Protein AF-A0A527GC79-F1 (afdb_monomer)

Secondary structure (DSSP, 8-state):
-PPP-EEEEEEETTEEEES--GGGT--TT-EEEEESSTTS-GGG--EEEEEEEE-SS-EEEEEE-BTTBPPPPGGGS-TT-EEEEEE-----EEEEEPPPPPTT-HHHHHHHHHHHHHHHH-TTSS-EEEEE-TTS--SEEEEEEEGGGSTT-TT--SSEEEEEEETT-----GGG-PPPEEE---HHHHHTT-

Solvent-accessible surface area (backbone atoms only — not comparable to full-atom values): 11109 Å² total; per-residue (Å²): 131,84,79,78,64,60,40,59,48,46,76,56,97,86,43,41,31,34,81,43,6,46,79,72,59,36,35,58,65,15,31,24,31,33,21,72,35,89,84,53,59,80,90,60,40,81,29,30,30,27,30,69,42,51,45,62,55,33,23,40,37,43,60,29,66,54,96,95,33,65,49,54,57,73,88,72,55,57,88,64,17,18,37,30,74,71,43,75,38,81,82,74,62,48,36,34,17,42,49,55,82,32,90,97,37,53,68,59,36,51,52,52,51,54,52,50,53,51,57,63,66,43,84,84,73,86,64,47,59,42,84,42,58,59,91,50,95,29,64,34,27,40,40,52,47,35,43,61,76,44,88,87,55,79,90,48,44,87,53,49,22,44,34,53,25,49,57,87,61,61,90,59,62,68,94,76,40,68,64,56,68,46,77,68,84,55,72,67,66,59,62,76,75,109

Mean predicted aligned error: 10.27 Å

Structure (mmCIF, N/CA/C/O backbone):
data_AF-A0A527GC79-F1
#
_entry.id   AF-A0A527GC79-F1
#
loop_
_atom_site.group_PDB
_atom_site.id
_atom_site.type_symbol
_atom_site.label_atom_id
_atom_site.label_alt_id
_atom_site.label_comp_id
_atom_site.label_asym_id
_atom_site.label_entity_id
_atom_site.label_seq_id
_atom_site.pdbx_PDB_ins_code
_atom_site.Cartn_x
_atom_site.Cartn_y
_atom_site.Cartn_z
_atom_site.occupancy
_atom_site.B_iso_or_equiv
_atom_site.auth_seq_id
_atom_site.auth_comp_id
_atom_site.auth_asym_id
_atom_site.auth_atom_id
_atom_site.pdbx_PDB_model_num
ATOM 1 N N . THR A 1 1 ? 3.257 -19.407 23.654 1.00 47.62 1 THR A N 1
ATOM 2 C CA . THR A 1 1 ? 1.927 -18.822 23.397 1.00 47.62 1 THR A CA 1
ATOM 3 C C . THR A 1 1 ? 2.144 -17.550 22.623 1.00 47.62 1 THR A C 1
ATOM 5 O O . THR A 1 1 ? 2.830 -16.673 23.133 1.00 47.62 1 THR A O 1
ATOM 8 N N . ASP A 1 2 ? 1.665 -17.484 21.383 1.00 50.31 2 ASP A N 1
ATOM 9 C CA . ASP A 1 2 ? 1.772 -16.259 20.588 1.00 50.31 2 ASP A CA 1
ATOM 10 C C . ASP A 1 2 ? 1.059 -15.107 21.298 1.00 50.31 2 ASP A C 1
ATOM 12 O O . ASP A 1 2 ? -0.016 -15.282 21.878 1.00 50.31 2 ASP A O 1
ATOM 16 N N . ALA A 1 3 ? 1.686 -13.933 21.292 1.00 71.06 3 ALA A N 1
ATOM 17 C CA . ALA A 1 3 ? 1.082 -12.730 21.837 1.00 71.06 3 ALA A CA 1
ATOM 18 C C . ALA A 1 3 ? -0.148 -12.364 20.996 1.00 71.06 3 ALA A C 1
ATOM 20 O O . ALA A 1 3 ? -0.064 -12.222 19.776 1.00 71.06 3 ALA A O 1
ATOM 21 N N . VAL A 1 4 ? -1.300 -12.204 21.649 1.00 85.44 4 VAL A N 1
ATOM 22 C CA . VAL A 1 4 ? -2.522 -11.751 20.983 1.00 85.44 4 VAL A CA 1
ATOM 23 C C . VAL A 1 4 ? -2.302 -10.321 20.499 1.00 85.44 4 VAL A C 1
ATOM 25 O O . VAL A 1 4 ? -2.100 -9.413 21.304 1.00 85.44 4 VAL A O 1
ATOM 28 N N . MET A 1 5 ? -2.347 -10.121 19.184 1.00 92.75 5 MET A N 1
ATOM 29 C CA . MET A 1 5 ? -2.199 -8.804 18.572 1.00 92.75 5 MET A CA 1
ATOM 30 C C . MET A 1 5 ? -3.443 -7.952 18.839 1.00 92.75 5 MET A C 1
ATOM 32 O O . MET A 1 5 ? -4.471 -8.092 18.166 1.00 92.75 5 MET A O 1
ATOM 36 N N . GLN A 1 6 ? -3.353 -7.103 19.863 1.00 95.44 6 GLN A N 1
ATOM 37 C CA . GLN A 1 6 ? -4.416 -6.194 20.266 1.00 95.44 6 GLN A CA 1
ATOM 38 C C . GLN A 1 6 ? -3.880 -4.897 20.871 1.00 95.44 6 GLN A C 1
ATOM 40 O O . GLN A 1 6 ? -2.842 -4.893 21.533 1.00 95.44 6 GLN A O 1
ATOM 45 N N . TRP A 1 7 ? -4.624 -3.807 20.692 1.00 97.44 7 TRP A N 1
ATOM 46 C CA . TRP A 1 7 ? -4.228 -2.466 21.128 1.00 97.44 7 TRP A CA 1
ATOM 47 C C . TRP A 1 7 ? -5.440 -1.665 21.606 1.00 97.44 7 TRP A C 1
ATOM 49 O O . TRP A 1 7 ? -6.543 -1.903 21.113 1.00 97.44 7 TRP A O 1
ATOM 59 N N . PRO A 1 8 ? -5.271 -0.719 22.544 1.00 97.38 8 PRO A N 1
ATOM 60 C CA . PRO A 1 8 ? -6.354 0.176 22.934 1.00 97.38 8 PRO A CA 1
ATOM 61 C C . PRO A 1 8 ? -6.783 1.053 21.751 1.00 97.38 8 PRO A C 1
ATOM 63 O O . PRO A 1 8 ? -5.942 1.530 20.982 1.00 97.38 8 PRO A O 1
ATOM 66 N N . VAL A 1 9 ? -8.090 1.273 21.622 1.00 97.44 9 VAL A N 1
ATOM 67 C CA . VAL A 1 9 ? -8.663 2.223 20.665 1.00 97.44 9 VAL A CA 1
ATOM 68 C C . VAL A 1 9 ? -8.656 3.607 21.296 1.00 97.44 9 VAL A C 1
ATOM 70 O O . VAL A 1 9 ? -9.162 3.800 22.398 1.00 97.44 9 VAL A O 1
ATOM 73 N N . VAL A 1 10 ? -8.095 4.582 20.589 1.00 96.88 10 VAL A N 1
ATOM 74 C CA . VAL A 1 10 ? -8.079 5.983 21.010 1.00 96.88 10 VAL A CA 1
ATOM 75 C C . VAL A 1 10 ? -9.017 6.765 20.106 1.00 96.88 10 VAL A C 1
ATOM 77 O O . VAL A 1 10 ? -8.891 6.700 18.887 1.00 96.88 10 VAL A O 1
ATOM 80 N N . ILE A 1 11 ? -9.948 7.511 20.698 1.00 95.50 11 ILE A N 1
ATOM 81 C CA . ILE A 1 11 ? -10.871 8.382 19.965 1.00 95.50 11 ILE A CA 1
ATOM 82 C C . ILE A 1 11 ? -10.529 9.829 20.296 1.00 95.50 11 ILE A C 1
ATOM 84 O O . ILE A 1 11 ? -10.530 10.215 21.466 1.00 95.50 11 ILE A O 1
ATOM 88 N N . LYS A 1 12 ? -10.229 10.627 19.273 1.00 92.88 12 LYS A N 1
ATOM 89 C CA . LYS A 1 12 ? -9.985 12.072 19.386 1.00 92.88 12 LYS A CA 1
ATOM 90 C C . LYS A 1 12 ? -10.654 12.769 18.215 1.00 92.88 12 LYS A C 1
ATOM 92 O O . LYS A 1 12 ? -10.532 12.301 17.091 1.00 92.88 12 LYS A O 1
ATOM 97 N N . ASP A 1 13 ? -11.396 13.838 18.487 1.00 90.50 13 ASP A N 1
ATOM 98 C CA . ASP A 1 13 ? -12.068 14.650 17.460 1.00 90.50 13 ASP A CA 1
ATOM 99 C C . ASP A 1 13 ? -12.948 13.834 16.486 1.00 90.50 13 ASP A C 1
ATOM 101 O O . ASP A 1 13 ? -13.066 14.144 15.305 1.00 90.50 13 ASP A O 1
ATOM 105 N N . GLY A 1 14 ? -13.568 12.755 16.984 1.00 88.62 14 GLY A N 1
ATOM 106 C CA . GLY A 1 14 ? -14.401 11.852 16.178 1.00 88.62 14 GLY A CA 1
ATOM 107 C C . GLY A 1 14 ? -13.623 10.866 15.298 1.00 88.62 14 GLY A C 1
ATOM 108 O O . GLY A 1 14 ? -14.234 10.120 14.534 1.00 88.62 14 GLY A O 1
ATOM 109 N N . GLU A 1 15 ? -12.298 10.815 15.417 1.00 93.25 15 GLU A N 1
ATOM 110 C CA . GLU A 1 15 ? -11.435 9.878 14.705 1.00 93.25 15 GLU A CA 1
ATOM 111 C C . GLU A 1 15 ? -10.929 8.776 15.635 1.00 93.25 15 GLU A C 1
ATOM 113 O O . GLU A 1 15 ? -10.482 9.048 16.750 1.00 93.25 15 GLU A O 1
ATOM 118 N N . ALA A 1 16 ? -10.962 7.530 15.160 1.00 96.62 16 ALA A N 1
ATOM 119 C CA . ALA A 1 16 ? -10.430 6.383 15.884 1.00 96.62 16 ALA A CA 1
ATOM 120 C C . ALA A 1 16 ? -9.021 6.020 15.382 1.00 96.62 16 ALA A C 1
ATOM 122 O O . ALA A 1 16 ? -8.773 5.903 14.176 1.00 96.62 16 ALA A O 1
ATOM 123 N N . THR A 1 17 ? -8.098 5.801 16.315 1.00 97.81 17 THR A N 1
ATOM 124 C CA . THR A 1 17 ? -6.719 5.379 16.048 1.00 97.81 17 THR A CA 1
ATOM 125 C C . THR A 1 17 ? -6.286 4.254 16.981 1.00 97.81 17 THR A C 1
ATOM 127 O O . THR A 1 17 ? -6.904 3.996 18.016 1.00 97.81 17 THR A O 1
ATOM 130 N N . ILE A 1 18 ? -5.212 3.564 16.598 1.00 97.94 18 ILE A N 1
ATOM 131 C CA . ILE A 1 18 ? -4.549 2.540 17.410 1.00 97.94 18 ILE A CA 1
ATOM 132 C C . ILE A 1 18 ? -3.031 2.708 17.341 1.00 97.94 18 ILE A C 1
ATOM 134 O O . ILE A 1 18 ? -2.488 3.109 16.309 1.00 97.94 18 ILE A O 1
ATOM 138 N N . GLY A 1 19 ? -2.343 2.339 18.422 1.00 97.31 19 GLY A N 1
ATOM 139 C CA . GLY A 1 19 ? -0.877 2.333 18.523 1.00 97.31 19 GLY A CA 1
ATOM 140 C C . GLY A 1 19 ? -0.212 1.143 17.822 1.00 97.31 19 GLY A C 1
ATOM 141 O O . GLY A 1 19 ? 0.668 0.506 18.396 1.00 97.31 19 GLY A O 1
ATOM 142 N N . ALA A 1 20 ? -0.679 0.801 16.621 1.00 96.75 20 ALA A N 1
ATOM 143 C CA . ALA A 1 20 ? -0.124 -0.258 15.787 1.00 96.75 20 ALA A CA 1
ATOM 144 C C . ALA A 1 20 ? -0.270 0.070 14.305 1.00 96.75 20 ALA A C 1
ATOM 146 O O . ALA A 1 20 ? -1.147 0.836 13.921 1.00 96.75 20 ALA A O 1
ATOM 147 N N . GLY A 1 21 ? 0.574 -0.516 13.461 1.00 95.00 21 GLY A N 1
ATOM 148 C CA . GLY A 1 21 ? 0.727 -0.116 12.061 1.00 95.00 21 GLY A CA 1
ATOM 149 C C . GLY A 1 21 ? 1.477 -1.146 11.221 1.00 95.00 21 GLY A C 1
ATOM 150 O O . GLY A 1 21 ? 1.397 -2.341 11.505 1.00 95.00 21 GLY A O 1
ATOM 151 N N . LEU A 1 22 ? 2.232 -0.699 10.217 1.00 91.12 22 LEU A N 1
ATOM 152 C CA . LEU A 1 22 ? 2.897 -1.565 9.233 1.00 91.12 22 LEU A CA 1
ATOM 153 C C . LEU A 1 22 ? 3.832 -2.608 9.866 1.00 91.12 22 LEU A C 1
ATOM 155 O O . LEU A 1 22 ? 3.828 -3.761 9.442 1.00 91.12 22 LEU A O 1
ATOM 159 N N . LEU A 1 23 ? 4.571 -2.257 10.929 1.00 92.19 23 LEU A N 1
ATOM 160 C CA . LEU A 1 23 ? 5.439 -3.218 11.636 1.00 92.19 23 LEU A CA 1
ATOM 161 C C . LEU A 1 23 ? 4.649 -4.344 12.319 1.00 92.19 23 LEU A C 1
ATOM 163 O O . LEU A 1 23 ? 5.171 -5.432 12.539 1.00 92.19 23 LEU A O 1
ATOM 167 N N . HIS A 1 24 ? 3.374 -4.092 12.601 1.00 94.19 24 HIS A N 1
ATOM 168 C CA . HIS A 1 24 ? 2.421 -5.050 13.152 1.00 94.19 24 HIS A CA 1
ATOM 169 C C . HIS A 1 24 ? 1.567 -5.704 12.054 1.00 94.19 24 HIS A C 1
ATOM 171 O O . HIS A 1 24 ? 0.564 -6.348 12.354 1.00 94.19 24 HIS A O 1
ATOM 177 N N . ARG A 1 25 ? 1.957 -5.532 10.780 1.00 90.69 25 ARG A N 1
ATOM 178 C CA . ARG A 1 25 ? 1.268 -6.037 9.581 1.00 90.69 25 ARG A CA 1
ATOM 179 C C . ARG A 1 25 ? -0.145 -5.479 9.392 1.00 90.69 25 ARG A C 1
ATOM 181 O O . ARG A 1 25 ? -0.985 -6.107 8.754 1.00 90.69 25 ARG A O 1
ATOM 188 N N . LEU A 1 26 ? -0.418 -4.293 9.935 1.00 93.56 26 LEU A N 1
ATOM 189 C CA . LEU A 1 26 ? -1.675 -3.593 9.697 1.00 93.56 26 LEU A CA 1
ATOM 190 C C . LEU A 1 26 ? -1.548 -2.741 8.437 1.00 93.56 26 LEU A C 1
ATOM 192 O O . LEU A 1 26 ? -0.877 -1.712 8.438 1.00 93.56 26 LEU A O 1
ATOM 196 N N . THR A 1 27 ? -2.191 -3.187 7.367 1.00 92.25 27 THR A N 1
ATOM 197 C CA . THR A 1 27 ? -2.313 -2.494 6.081 1.00 92.25 27 THR A CA 1
ATOM 198 C C . THR A 1 27 ? -3.741 -1.971 5.906 1.00 92.25 27 THR A C 1
ATOM 200 O O . THR A 1 27 ? -4.665 -2.455 6.575 1.00 92.25 27 THR A O 1
ATOM 203 N N . PRO A 1 28 ? -3.963 -0.969 5.035 1.00 92.88 28 PRO A N 1
ATOM 204 C CA . PRO A 1 28 ? -5.310 -0.562 4.652 1.00 92.88 28 PRO A CA 1
ATOM 205 C C . PRO A 1 28 ? -6.164 -1.770 4.241 1.00 92.88 28 PRO A C 1
ATOM 207 O O . PRO A 1 28 ? -5.738 -2.596 3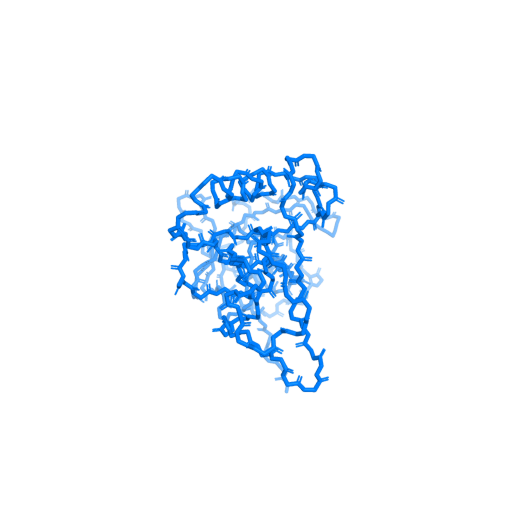.443 1.00 92.88 28 PRO A O 1
ATOM 210 N N . GLY A 1 29 ? -7.369 -1.879 4.803 1.00 92.69 29 GLY A N 1
ATOM 211 C CA . GLY A 1 29 ? -8.272 -3.013 4.568 1.00 92.69 29 GLY A CA 1
ATOM 212 C C . GLY A 1 29 ? -8.302 -4.066 5.680 1.00 92.69 29 GLY A C 1
ATOM 213 O O . GLY A 1 29 ? -9.337 -4.724 5.825 1.00 92.69 29 GLY A O 1
ATOM 214 N N . SER A 1 30 ? -7.246 -4.178 6.501 1.00 95.69 30 SER A N 1
ATOM 215 C CA . SER A 1 30 ? -7.215 -5.102 7.647 1.00 95.69 30 SER A CA 1
ATOM 216 C C . SER A 1 30 ? -8.354 -4.809 8.620 1.00 95.69 30 SER A C 1
ATOM 218 O O . SER A 1 30 ? -8.671 -3.641 8.876 1.00 95.69 30 SER A O 1
ATOM 220 N N . LYS A 1 31 ? -8.953 -5.864 9.181 1.00 97.25 31 LYS A N 1
ATOM 221 C CA . LYS A 1 31 ? -10.118 -5.784 10.068 1.00 97.25 31 LYS A CA 1
ATOM 222 C C . LYS A 1 31 ? -9.766 -6.167 11.494 1.00 97.25 31 LYS A C 1
ATOM 224 O O . LYS A 1 31 ? -9.069 -7.151 11.754 1.00 97.25 31 LYS A O 1
ATOM 229 N N . LEU A 1 32 ? -10.287 -5.383 12.427 1.00 97.88 32 LEU A N 1
ATOM 230 C CA . LEU A 1 32 ? -10.031 -5.508 13.852 1.00 97.88 32 LEU A CA 1
ATOM 231 C C . LEU A 1 32 ? -11.364 -5.595 14.593 1.00 97.88 32 LEU A C 1
ATOM 233 O O . LEU A 1 32 ? -12.238 -4.757 14.390 1.00 97.88 32 LEU A O 1
ATOM 237 N N . ALA A 1 33 ? -11.522 -6.582 15.463 1.00 97.88 33 ALA A N 1
ATOM 238 C CA . ALA A 1 33 ? -12.667 -6.675 16.356 1.00 97.88 33 ALA A CA 1
ATOM 239 C C . ALA A 1 33 ? -12.574 -5.622 17.463 1.00 97.88 33 ALA A C 1
ATOM 241 O O . ALA A 1 33 ? -11.513 -5.453 18.067 1.00 97.88 33 ALA A O 1
ATOM 242 N N . ILE A 1 34 ? -13.691 -4.953 17.748 1.00 98.00 34 ILE A N 1
ATOM 243 C CA . ILE A 1 34 ? -13.838 -4.022 18.868 1.00 98.00 34 ILE A CA 1
ATOM 244 C C . ILE A 1 34 ? -14.273 -4.826 20.088 1.00 98.00 34 ILE A C 1
ATOM 246 O O . ILE A 1 34 ? -15.390 -5.338 20.130 1.00 98.00 34 I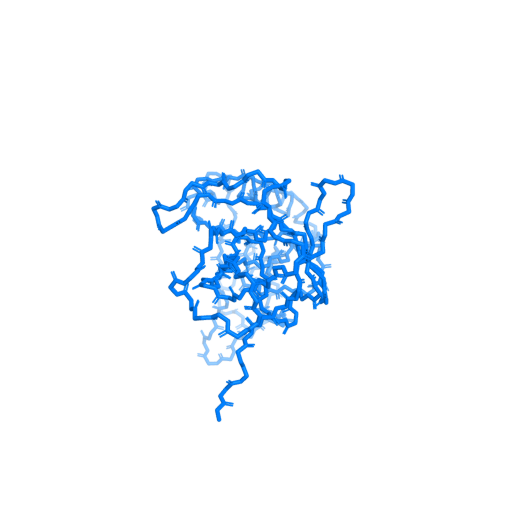LE A O 1
ATOM 250 N N . LEU A 1 35 ? -13.403 -4.920 21.084 1.00 97.12 35 LEU A N 1
ATOM 251 C CA . LEU A 1 35 ? -13.637 -5.645 22.327 1.00 97.12 35 LEU A CA 1
ATOM 252 C C . LEU A 1 35 ? -13.865 -4.670 23.486 1.00 97.12 35 LEU A C 1
ATOM 254 O O . LEU A 1 35 ? -13.117 -3.699 23.586 1.00 97.12 35 LEU A O 1
ATOM 258 N N . PRO A 1 36 ? -14.819 -4.927 24.401 1.00 94.12 36 PRO A N 1
ATOM 259 C CA . PRO A 1 36 ? -15.033 -4.084 25.582 1.00 94.12 36 PRO A CA 1
ATOM 260 C C . PRO A 1 36 ? -13.816 -3.986 26.514 1.00 94.12 36 PRO A C 1
ATOM 262 O O . PRO A 1 36 ? -13.656 -2.990 27.216 1.00 94.12 36 PRO A O 1
ATOM 265 N N . SER A 1 37 ? -12.971 -5.023 26.543 1.00 92.75 37 SER A N 1
ATOM 266 C CA . SER A 1 37 ? -11.719 -5.058 27.305 1.00 92.75 37 SER A CA 1
ATOM 267 C C . SER A 1 37 ? -10.685 -5.987 26.661 1.00 92.75 37 SER A C 1
ATOM 269 O O . SER A 1 37 ? -11.035 -6.898 25.908 1.00 92.75 37 SER A O 1
ATOM 271 N N . ALA A 1 38 ? -9.412 -5.830 27.033 1.00 91.38 38 ALA A N 1
ATOM 272 C CA . ALA A 1 38 ? -8.308 -6.684 26.577 1.00 91.38 38 ALA A CA 1
ATOM 273 C C . ALA A 1 38 ? -8.476 -8.180 26.913 1.00 91.38 38 ALA A C 1
ATOM 275 O O . ALA A 1 38 ? -7.859 -9.025 26.262 1.00 91.38 38 ALA A O 1
ATOM 276 N N . LEU A 1 39 ? -9.285 -8.498 27.930 1.00 91.12 39 LEU A N 1
ATOM 277 C CA . LEU A 1 39 ? -9.549 -9.862 28.399 1.00 91.12 39 LEU A CA 1
ATOM 278 C C . LEU A 1 39 ? -10.756 -10.504 27.706 1.00 91.12 39 LEU A C 1
ATOM 280 O O . LEU A 1 39 ? -10.987 -11.698 27.872 1.00 91.12 39 LEU A O 1
ATOM 284 N N . SER A 1 40 ? -11.523 -9.729 26.935 1.00 92.56 40 SER A N 1
ATOM 285 C CA . SER A 1 40 ? -12.728 -10.240 26.281 1.00 92.56 40 SER A CA 1
ATOM 286 C C . SER A 1 40 ? -12.351 -11.282 25.211 1.00 92.56 40 SER A C 1
ATOM 288 O O . SER A 1 40 ? -11.360 -11.097 24.483 1.00 92.56 40 SER A O 1
ATOM 290 N N . PRO A 1 41 ? -13.096 -12.393 25.085 1.00 91.75 41 PRO A N 1
ATOM 291 C CA . PRO A 1 41 ? -12.958 -13.302 23.953 1.00 91.75 41 PRO A CA 1
ATOM 292 C C . PRO A 1 41 ? -13.399 -12.613 22.653 1.00 91.75 41 PRO A C 1
ATOM 294 O O . PRO A 1 41 ? -14.121 -11.621 22.670 1.00 91.75 41 PRO A O 1
ATOM 297 N N . LEU A 1 42 ? -12.968 -13.141 21.502 1.00 89.62 42 LEU A N 1
ATOM 298 C CA . LEU A 1 42 ? -13.312 -12.553 20.198 1.00 89.62 42 LEU A CA 1
ATOM 299 C C . LEU A 1 42 ? -14.829 -12.573 19.921 1.00 89.62 42 LEU A C 1
ATOM 301 O O . LEU A 1 42 ? -15.336 -11.683 19.247 1.00 89.62 42 LEU A O 1
ATOM 305 N N . SER A 1 43 ? -15.553 -13.547 20.483 1.00 90.88 43 SER A N 1
ATOM 306 C CA . SER A 1 43 ? -17.018 -13.662 20.400 1.00 90.88 43 SER A CA 1
ATOM 307 C C . SER A 1 43 ? -17.765 -12.458 20.978 1.00 90.88 43 SER A C 1
ATOM 309 O O . SER A 1 43 ? -18.882 -12.174 20.551 1.00 90.88 43 SER A O 1
ATOM 311 N N . ASP A 1 44 ? -17.139 -11.733 21.907 1.00 94.31 44 ASP A N 1
ATOM 312 C CA . ASP A 1 44 ? -17.730 -10.576 22.588 1.00 94.31 44 ASP A CA 1
ATOM 313 C C . ASP A 1 44 ? -17.502 -9.277 21.803 1.00 94.31 44 ASP A C 1
ATOM 315 O O . ASP A 1 44 ? -17.746 -8.179 22.307 1.00 94.31 44 ASP A O 1
ATOM 319 N N . ALA A 1 45 ? -17.026 -9.382 20.557 1.00 96.38 45 ALA A N 1
ATOM 320 C CA . ALA A 1 45 ? -16.864 -8.240 19.679 1.00 96.38 45 ALA A CA 1
ATOM 321 C C . ALA A 1 45 ? -18.189 -7.482 19.520 1.00 96.38 45 ALA A C 1
ATOM 323 O O . ALA A 1 45 ? -19.196 -8.023 19.049 1.00 96.38 45 ALA A O 1
ATOM 324 N N . VAL A 1 46 ? -18.182 -6.200 19.880 1.00 96.12 46 VAL A N 1
ATOM 325 C CA . VAL A 1 46 ? -19.351 -5.316 19.738 1.00 96.12 46 VAL A CA 1
ATOM 326 C C . VAL A 1 46 ? -19.489 -4.778 18.311 1.00 96.12 46 VAL A C 1
ATOM 328 O O . VAL A 1 46 ? -20.560 -4.333 17.917 1.00 96.12 46 VAL A O 1
ATOM 331 N N . GLY A 1 47 ? -18.421 -4.868 17.518 1.00 97.19 47 GLY A N 1
ATOM 332 C CA . GLY A 1 47 ? -18.358 -4.458 16.120 1.00 97.19 47 GLY A CA 1
ATOM 333 C C . GLY A 1 47 ? -16.943 -4.621 15.573 1.00 97.19 47 GLY A C 1
ATOM 334 O O . GLY A 1 47 ? -16.090 -5.238 16.219 1.00 97.19 47 GLY A O 1
ATOM 335 N N . PHE A 1 48 ? -16.682 -4.039 14.404 1.00 98.19 48 PHE A N 1
ATOM 336 C CA . PHE A 1 48 ? -15.382 -4.122 13.746 1.00 98.19 48 PHE A CA 1
ATOM 337 C C . PHE A 1 48 ? -14.896 -2.762 13.258 1.00 98.19 48 PHE A C 1
ATOM 339 O O . PHE A 1 48 ? -15.678 -1.872 12.923 1.00 98.19 48 PHE A O 1
ATOM 346 N N . LEU A 1 49 ? -13.578 -2.626 13.202 1.00 98.19 49 LEU A N 1
ATOM 347 C CA . LEU A 1 49 ? -12.856 -1.513 12.612 1.00 98.19 49 LEU A CA 1
ATOM 348 C C . LEU A 1 49 ? -12.111 -2.000 11.371 1.00 98.19 49 LEU A C 1
ATOM 350 O O . LEU A 1 49 ? -11.584 -3.109 11.361 1.00 98.19 49 LEU A O 1
ATOM 354 N N . GLN A 1 50 ? -11.994 -1.147 10.362 1.00 97.75 50 GLN A N 1
ATOM 355 C CA . GLN A 1 50 ? -11.096 -1.335 9.231 1.00 97.75 50 GLN A CA 1
ATOM 356 C C . GLN A 1 50 ? -9.985 -0.291 9.267 1.00 97.75 50 GLN A C 1
ATOM 358 O O . GLN A 1 50 ? -10.255 0.909 9.389 1.00 97.75 50 GLN A O 1
ATOM 363 N N . VAL A 1 51 ? -8.743 -0.732 9.078 1.00 97.44 51 VAL A N 1
ATOM 364 C CA . VAL A 1 51 ? -7.594 0.154 8.857 1.00 97.44 51 VAL A CA 1
ATOM 365 C C . VAL A 1 51 ? -7.817 0.960 7.577 1.00 97.44 51 VAL A C 1
ATOM 367 O O . VAL A 1 51 ? -8.042 0.402 6.504 1.00 97.44 51 VAL A O 1
ATOM 370 N N . GLN A 1 52 ? -7.809 2.287 7.696 1.00 95.69 52 GLN A N 1
ATOM 371 C CA . GLN A 1 52 ? -7.897 3.221 6.569 1.00 95.69 52 GLN A CA 1
ATOM 372 C C . GLN A 1 52 ? -6.515 3.600 6.053 1.00 95.69 52 GLN A C 1
ATOM 374 O O . GLN A 1 52 ? -6.292 3.666 4.850 1.00 95.69 52 GLN A O 1
ATOM 379 N N . SER A 1 53 ? -5.592 3.841 6.976 1.00 93.50 53 SER A N 1
ATOM 380 C CA . SER A 1 53 ? -4.198 4.140 6.691 1.00 93.50 53 SER A CA 1
ATOM 381 C C . SER A 1 53 ? -3.337 3.685 7.862 1.00 93.50 53 SER A C 1
ATOM 383 O O . SER A 1 53 ? -3.798 3.655 9.006 1.00 93.50 53 SER A O 1
ATOM 385 N N . ALA A 1 54 ? -2.087 3.332 7.572 1.00 94.44 54 ALA A N 1
ATOM 386 C CA . ALA A 1 54 ? -1.122 2.885 8.564 1.00 94.44 54 ALA A CA 1
ATOM 387 C C . ALA A 1 54 ? 0.234 3.561 8.335 1.00 94.44 54 ALA A C 1
ATOM 389 O O . ALA A 1 54 ? 0.741 3.618 7.216 1.00 94.44 54 ALA A O 1
ATOM 390 N N . LYS A 1 55 ? 0.821 4.063 9.419 1.00 94.44 55 LYS A N 1
ATOM 391 C CA . LYS A 1 55 ? 2.249 4.375 9.549 1.00 94.44 55 LYS A CA 1
ATOM 392 C C . LYS A 1 55 ? 2.952 3.164 10.172 1.00 94.44 55 LYS A C 1
ATOM 394 O O . LYS A 1 55 ? 2.327 2.142 10.432 1.00 94.44 55 LYS A O 1
ATOM 399 N N . ASN A 1 56 ? 4.244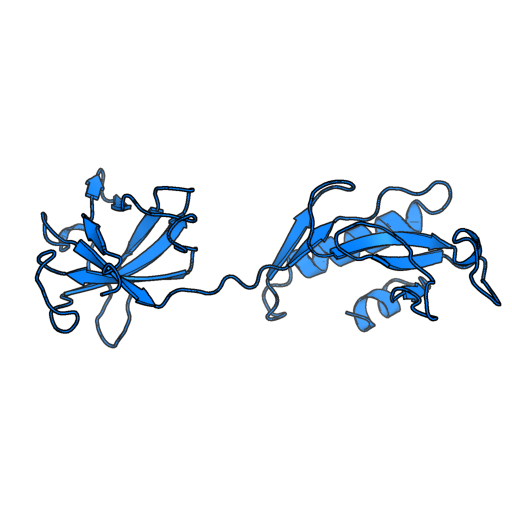 3.266 10.481 1.00 93.00 56 ASN A N 1
ATOM 400 C CA . ASN A 1 56 ? 4.996 2.148 11.074 1.00 93.00 56 ASN A CA 1
ATOM 401 C C . ASN A 1 56 ? 4.405 1.642 12.406 1.00 93.00 56 ASN A C 1
ATOM 403 O O . ASN A 1 56 ? 4.332 0.431 12.619 1.00 93.00 56 ASN A O 1
ATOM 407 N N . LEU A 1 57 ? 3.966 2.558 13.278 1.00 96.50 57 LEU A N 1
ATOM 408 C CA . LEU A 1 57 ? 3.533 2.271 14.656 1.00 96.50 57 LEU A CA 1
ATOM 409 C C . LEU A 1 57 ? 2.127 2.794 14.994 1.00 96.50 57 LEU A C 1
ATOM 411 O O . LEU A 1 57 ? 1.707 2.701 16.139 1.00 96.50 57 LEU A O 1
ATOM 415 N N . GLU A 1 58 ? 1.402 3.355 14.030 1.00 97.50 58 GLU A N 1
ATOM 416 C CA . GLU A 1 58 ? 0.085 3.964 14.254 1.00 97.50 58 GLU A CA 1
ATOM 417 C C . GLU A 1 58 ? -0.811 3.715 13.045 1.00 97.50 58 GLU A C 1
ATOM 419 O O . GLU A 1 58 ? -0.335 3.772 11.911 1.00 97.50 58 GLU A O 1
ATOM 424 N N . SER A 1 59 ? -2.102 3.486 13.278 1.00 98.00 59 SER A N 1
ATOM 425 C CA . SER A 1 59 ? -3.101 3.356 12.218 1.00 98.00 59 SER A CA 1
ATOM 426 C C . SER A 1 59 ? -4.323 4.198 12.516 1.00 98.00 59 SER A C 1
ATOM 428 O O . SER A 1 59 ? -4.796 4.254 13.654 1.00 98.00 59 SER A O 1
ATOM 430 N N . ARG A 1 60 ? -4.880 4.785 11.458 1.00 97.88 60 ARG A N 1
ATOM 431 C CA . ARG A 1 60 ? -6.232 5.333 11.471 1.00 97.88 60 ARG A CA 1
ATOM 432 C C . ARG A 1 60 ? -7.204 4.230 11.101 1.00 97.88 60 ARG A C 1
ATOM 434 O O . ARG A 1 60 ? -7.010 3.523 10.111 1.00 97.88 60 ARG A O 1
ATOM 441 N N . VAL A 1 61 ? -8.272 4.116 11.872 1.00 98.19 61 VAL A N 1
ATOM 442 C CA . VAL A 1 61 ? -9.277 3.073 11.704 1.00 98.19 61 VAL A CA 1
ATOM 443 C C . VAL A 1 61 ? -10.671 3.687 11.657 1.00 98.19 61 VAL A C 1
ATOM 445 O O . VAL A 1 61 ? -10.907 4.766 12.194 1.00 98.19 61 VAL A O 1
ATOM 448 N N . LYS A 1 62 ? -11.608 3.010 10.996 1.00 97.69 62 LYS A N 1
ATOM 449 C CA . LYS A 1 62 ? -13.023 3.403 10.995 1.00 97.69 62 LYS A CA 1
ATOM 450 C C . LYS A 1 62 ? -13.916 2.195 11.248 1.00 97.69 62 LYS A C 1
ATOM 452 O O . LYS A 1 62 ? -13.546 1.108 10.807 1.00 97.69 62 LYS A O 1
ATOM 457 N N . PRO A 1 63 ? -15.079 2.360 11.891 1.00 97.81 63 PRO A N 1
ATOM 458 C CA . PRO A 1 63 ? -16.074 1.300 11.960 1.00 97.81 63 PRO A CA 1
ATOM 459 C C . PRO A 1 63 ? -16.456 0.777 10.574 1.00 97.81 63 PRO A C 1
ATOM 461 O O . PRO A 1 63 ? -16.575 1.549 9.620 1.00 97.81 63 PRO A O 1
ATOM 464 N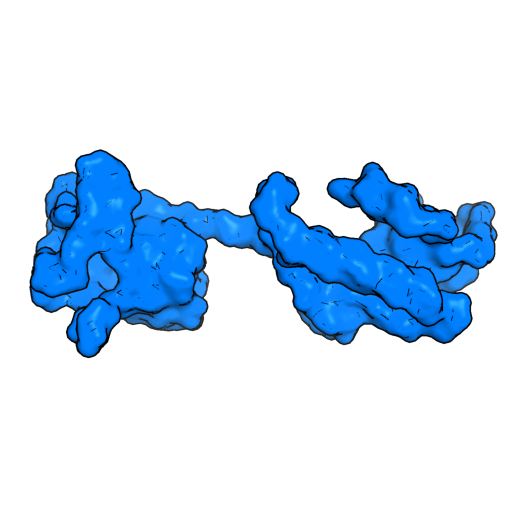 N . VAL A 1 64 ? -16.633 -0.536 10.467 1.00 97.69 64 VAL A N 1
ATOM 465 C CA . VAL A 1 64 ? -17.001 -1.221 9.226 1.00 97.69 64 VAL A CA 1
ATOM 466 C C . VAL A 1 64 ? -18.022 -2.313 9.522 1.00 97.69 64 VAL A C 1
ATOM 468 O O . VAL A 1 64 ? -18.006 -2.904 10.602 1.00 97.69 64 VAL A O 1
ATOM 471 N N . GLU A 1 65 ? -18.905 -2.579 8.565 1.00 97.56 65 GLU A N 1
ATOM 472 C CA . GLU A 1 65 ? -19.736 -3.777 8.599 1.00 97.56 65 GLU A CA 1
ATOM 473 C C . GLU A 1 65 ? -18.868 -4.996 8.280 1.00 97.56 65 GLU A C 1
ATOM 475 O O . GLU A 1 65 ? -18.154 -5.021 7.276 1.00 97.56 65 GLU A O 1
ATOM 480 N N . PHE A 1 66 ? -18.903 -5.998 9.152 1.00 96.44 66 PHE A N 1
ATOM 481 C CA . PHE A 1 66 ? -18.167 -7.244 8.978 1.00 96.44 66 PHE A CA 1
ATOM 482 C C . PHE A 1 66 ? -18.760 -8.330 9.876 1.00 96.44 66 PHE A C 1
ATOM 484 O O . PHE A 1 66 ? -19.327 -8.024 10.924 1.00 96.44 66 PHE A O 1
ATOM 491 N N . ASP A 1 67 ? -18.654 -9.592 9.453 1.00 93.88 67 ASP A N 1
ATOM 492 C CA . ASP A 1 67 ? -19.157 -10.758 10.196 1.00 93.88 67 ASP A CA 1
ATOM 493 C C . ASP A 1 67 ? -20.604 -10.580 10.709 1.00 93.88 67 ASP A C 1
ATOM 495 O O . ASP A 1 67 ? -20.933 -10.808 11.872 1.00 93.88 67 ASP A O 1
ATOM 499 N N . LYS A 1 68 ? -21.484 -10.093 9.818 1.00 94.12 68 LYS A N 1
ATOM 500 C CA . LYS A 1 68 ? -22.917 -9.833 10.074 1.00 94.12 68 LYS A CA 1
ATOM 501 C C . LYS A 1 68 ? -23.202 -8.811 11.188 1.00 94.12 68 LYS A C 1
ATOM 503 O O . LYS A 1 68 ? -24.342 -8.715 11.643 1.00 94.12 68 LYS A O 1
ATOM 508 N N . LYS A 1 69 ? -22.204 -8.034 11.622 1.00 94.88 69 LYS A N 1
ATOM 509 C CA . LYS A 1 69 ? -22.381 -6.894 12.530 1.00 94.88 69 LYS A CA 1
ATOM 510 C C . LYS A 1 69 ? -22.328 -5.588 11.733 1.00 94.88 69 LYS A C 1
ATOM 512 O O . LYS A 1 69 ? -21.374 -5.399 10.977 1.00 94.88 69 LYS A O 1
ATOM 517 N N . PRO A 1 70 ? -23.305 -4.680 11.903 1.00 96.25 70 PRO A N 1
ATOM 518 C CA . PRO A 1 70 ? -23.3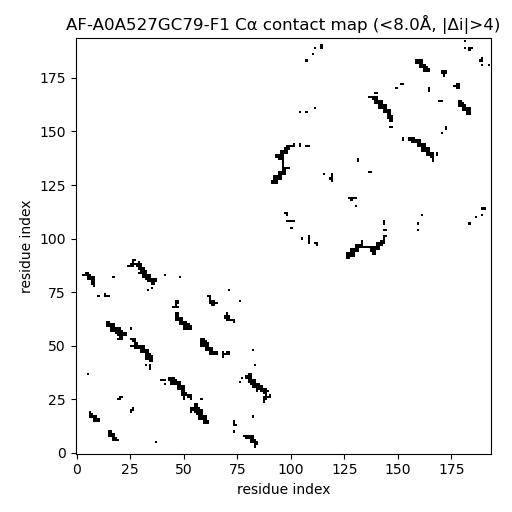01 -3.390 11.223 1.00 96.25 70 PRO A CA 1
ATOM 519 C C . PRO A 1 70 ? -22.138 -2.511 11.701 1.00 96.25 70 PRO A C 1
ATOM 521 O O . PRO A 1 70 ? -21.636 -2.669 12.817 1.00 96.25 70 PRO A O 1
ATOM 524 N N . ALA A 1 71 ? -21.736 -1.544 10.874 1.00 96.94 71 ALA A N 1
ATOM 525 C CA . ALA A 1 71 ? -20.761 -0.535 11.275 1.00 96.94 71 ALA A CA 1
ATOM 526 C C . ALA A 1 71 ? -21.303 0.300 12.452 1.00 96.94 71 ALA A C 1
ATOM 528 O O . ALA 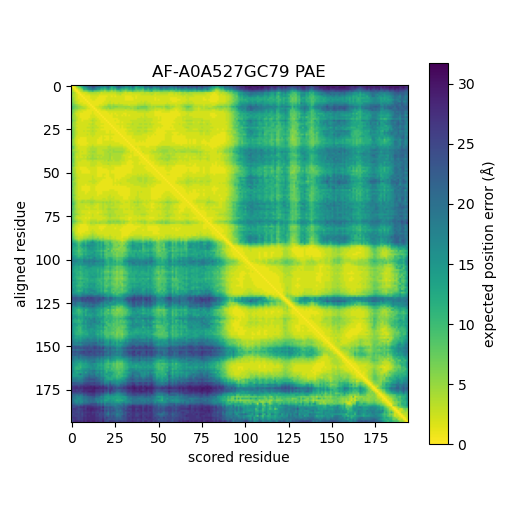A 1 71 ? -22.358 0.929 12.342 1.00 96.94 71 ALA A O 1
ATOM 529 N N . LEU A 1 72 ? -20.574 0.328 13.570 1.00 95.69 72 LEU A N 1
ATOM 530 C CA . LEU A 1 72 ? -20.911 1.181 14.714 1.00 95.69 72 LEU A CA 1
ATOM 531 C C . LEU A 1 72 ? -20.713 2.663 14.377 1.00 95.69 72 LEU A C 1
ATOM 533 O O . LEU A 1 72 ? -19.880 3.022 13.543 1.00 95.69 72 LEU A O 1
ATOM 537 N N . LYS A 1 73 ? -21.410 3.556 15.084 1.00 95.38 73 LYS A N 1
ATOM 538 C CA . LYS A 1 73 ? -20.990 4.961 15.113 1.00 95.38 73 LYS A CA 1
ATOM 539 C C . LYS A 1 73 ? -19.725 5.058 15.958 1.00 95.38 73 LYS A C 1
ATOM 541 O O . LYS A 1 73 ? -19.594 4.360 16.958 1.00 95.38 73 LYS A O 1
ATOM 546 N N . VAL A 1 74 ? -18.815 5.965 15.606 1.00 93.75 74 VAL A N 1
ATOM 547 C CA . VAL A 1 74 ? -17.587 6.179 16.396 1.00 93.75 74 VAL A CA 1
ATOM 548 C C . VAL A 1 74 ? -17.914 6.533 17.853 1.00 93.75 74 VAL A C 1
ATOM 550 O O . VAL A 1 74 ? -17.244 6.054 18.758 1.00 93.75 74 VAL A O 1
ATOM 553 N N . ALA A 1 75 ? -18.986 7.298 18.082 1.00 93.06 75 ALA A N 1
ATOM 554 C CA . ALA A 1 75 ? -19.459 7.662 19.419 1.00 93.06 75 ALA A CA 1
ATOM 555 C C . ALA A 1 75 ? -19.959 6.471 20.262 1.00 93.06 75 ALA A C 1
ATOM 557 O O . ALA A 1 75 ? -20.008 6.583 21.482 1.00 93.06 75 ALA A O 1
ATOM 558 N N . ASP A 1 76 ? -20.297 5.345 19.627 1.00 94.50 76 ASP A N 1
ATOM 559 C CA . ASP A 1 76 ? -20.794 4.139 20.300 1.00 94.50 76 ASP A CA 1
ATOM 560 C C . ASP A 1 76 ? -19.654 3.151 20.631 1.00 94.50 76 ASP A C 1
ATOM 562 O O . ASP A 1 76 ? -19.893 2.086 21.204 1.00 94.50 76 ASP A O 1
ATOM 566 N N . ILE A 1 77 ? -18.403 3.472 20.274 1.00 94.69 77 ILE A N 1
ATOM 567 C CA . ILE A 1 77 ? -17.238 2.658 20.639 1.00 94.69 77 ILE A CA 1
ATOM 568 C C . ILE A 1 77 ? -16.975 2.817 22.150 1.00 94.69 77 ILE A C 1
ATOM 570 O O . ILE A 1 77 ? -16.835 3.946 22.626 1.00 94.69 77 ILE A O 1
ATOM 574 N N . PRO A 1 78 ? -16.848 1.718 22.921 1.00 93.50 78 PRO A N 1
ATOM 575 C CA . PRO A 1 78 ? -16.569 1.799 24.353 1.00 93.50 78 PRO A CA 1
ATOM 576 C C . PRO A 1 78 ? -15.264 2.549 24.666 1.00 93.50 78 PRO A C 1
ATOM 578 O O . PRO A 1 78 ? -14.245 2.330 24.016 1.00 93.50 78 PRO A O 1
ATOM 581 N N . ALA A 1 79 ? -15.257 3.373 25.720 1.00 87.94 79 ALA A N 1
ATOM 582 C CA . ALA A 1 79 ? -14.111 4.221 26.081 1.00 87.94 79 ALA A CA 1
ATOM 583 C C . ALA A 1 79 ? -12.805 3.451 26.378 1.00 87.94 79 ALA A C 1
ATOM 585 O O . ALA A 1 79 ? -11.720 3.990 26.190 1.00 87.94 79 ALA A O 1
ATOM 586 N N . ASN A 1 80 ? -12.909 2.190 26.812 1.00 90.50 80 ASN A N 1
ATOM 587 C CA . ASN A 1 80 ? -11.773 1.300 27.090 1.00 90.50 80 ASN A CA 1
ATOM 588 C C . ASN A 1 80 ? -11.673 0.156 26.071 1.00 90.50 80 ASN A C 1
ATOM 590 O O . ASN A 1 80 ? -11.176 -0.926 26.393 1.00 90.50 80 ASN A O 1
ATOM 594 N N . ALA A 1 81 ? -12.201 0.368 24.864 1.00 96.50 81 ALA A N 1
ATOM 595 C CA . ALA A 1 81 ? -12.220 -0.663 23.849 1.00 96.50 81 ALA A CA 1
ATOM 596 C C . ALA A 1 81 ? -10.807 -1.051 23.402 1.00 96.50 81 ALA A C 1
ATOM 598 O O . ALA A 1 81 ? -9.906 -0.218 23.281 1.00 96.50 81 ALA A O 1
ATOM 599 N N . TYR A 1 82 ? -10.645 -2.331 23.089 1.00 97.62 82 TYR A N 1
ATOM 600 C CA . TYR A 1 82 ? -9.449 -2.871 22.458 1.00 97.62 82 TYR A CA 1
ATOM 601 C C . TYR A 1 82 ? -9.774 -3.320 21.041 1.00 97.62 82 TYR A C 1
ATOM 603 O O . TYR A 1 82 ? -10.786 -3.971 20.801 1.00 97.62 82 TYR A O 1
ATOM 611 N N . ALA A 1 83 ? -8.891 -2.999 20.107 1.00 97.62 83 ALA A N 1
ATOM 612 C CA . ALA A 1 83 ? -8.908 -3.533 18.761 1.00 97.62 83 ALA A CA 1
ATOM 613 C C . ALA A 1 83 ? -8.028 -4.782 18.717 1.00 97.62 83 ALA A C 1
ATOM 615 O O . ALA A 1 83 ? -6.825 -4.684 18.954 1.00 97.62 83 ALA A O 1
ATOM 616 N N . ARG A 1 84 ? -8.609 -5.944 18.411 1.00 97.25 84 ARG A N 1
ATOM 617 C CA . ARG A 1 84 ? -7.879 -7.208 18.215 1.00 97.25 84 ARG A CA 1
ATOM 618 C C . ARG A 1 84 ? -7.940 -7.619 16.753 1.00 97.25 84 ARG A C 1
ATOM 620 O O . ARG A 1 84 ? -8.997 -7.510 16.141 1.00 97.25 84 ARG A O 1
ATOM 627 N N . VAL A 1 85 ? -6.834 -8.106 16.198 1.00 95.69 85 VAL A N 1
ATOM 628 C CA . VAL A 1 85 ? -6.801 -8.574 14.803 1.00 95.69 85 VAL A CA 1
ATOM 629 C C . VAL A 1 85 ? -7.845 -9.670 14.574 1.00 95.69 85 VAL A C 1
ATOM 631 O O . VAL A 1 85 ? -7.842 -10.677 15.279 1.00 95.69 85 VAL A O 1
ATOM 634 N N . ALA A 1 86 ? -8.725 -9.451 13.594 1.00 94.75 86 ALA A N 1
ATOM 635 C CA . ALA A 1 86 ? -9.730 -10.414 13.143 1.00 94.75 86 ALA A CA 1
ATOM 636 C C . ALA A 1 86 ? -9.403 -10.933 11.735 1.00 94.75 86 ALA A C 1
ATOM 638 O O . ALA A 1 86 ? -9.488 -12.129 11.484 1.00 94.75 86 ALA A O 1
ATOM 639 N N . GLU A 1 87 ? -8.966 -10.042 10.842 1.00 93.44 87 GLU A N 1
ATOM 640 C CA . GLU A 1 87 ? -8.540 -10.375 9.482 1.00 93.44 87 GLU A CA 1
ATOM 641 C C . GLU A 1 87 ? -7.375 -9.463 9.083 1.00 93.44 87 GLU A C 1
ATOM 643 O O . GLU A 1 87 ? -7.470 -8.237 9.184 1.00 93.44 87 GLU A O 1
ATOM 648 N N . ILE A 1 88 ? -6.266 -10.048 8.634 1.00 90.44 88 ILE A N 1
ATOM 649 C CA . ILE A 1 88 ? -5.176 -9.285 8.021 1.00 90.44 88 ILE A CA 1
ATOM 650 C C . ILE A 1 88 ? -5.478 -9.165 6.532 1.00 90.44 88 ILE A C 1
ATOM 652 O O . ILE A 1 88 ? -5.598 -10.177 5.844 1.00 90.44 88 ILE A O 1
ATOM 656 N N . ALA A 1 89 ? -5.568 -7.933 6.036 1.00 87.00 89 ALA A N 1
ATOM 657 C CA . ALA A 1 89 ? -5.568 -7.692 4.607 1.00 87.00 89 ALA A CA 1
ATOM 658 C C . ALA A 1 89 ? -4.160 -7.925 4.067 1.00 87.00 89 ALA A C 1
ATOM 660 O O . ALA A 1 89 ? -3.171 -7.400 4.587 1.00 87.00 89 ALA A O 1
ATOM 661 N N . VAL A 1 90 ? -4.073 -8.707 3.001 1.00 78.31 90 VAL A N 1
ATOM 662 C CA . VAL A 1 90 ? -2.835 -8.831 2.246 1.00 78.31 90 VAL A CA 1
ATOM 663 C C . VAL A 1 90 ? -2.880 -7.790 1.140 1.00 78.31 90 VAL A C 1
ATOM 665 O O . VAL A 1 90 ? -3.726 -7.859 0.252 1.00 78.31 90 VAL A O 1
ATOM 668 N N . ASP A 1 91 ? -1.998 -6.800 1.230 1.00 70.94 91 ASP A N 1
ATOM 669 C CA . ASP A 1 91 ? -1.812 -5.825 0.160 1.00 70.94 91 ASP A CA 1
ATOM 670 C C . ASP A 1 91 ? -0.838 -6.421 -0.862 1.00 70.94 91 ASP A C 1
ATOM 672 O O . ASP A 1 91 ? 0.380 -6.374 -0.687 1.00 70.94 91 ASP A O 1
ATOM 676 N N . TYR A 1 92 ? -1.382 -7.062 -1.898 1.00 71.88 92 TYR A N 1
ATOM 677 C CA . TYR A 1 92 ? -0.603 -7.541 -3.038 1.00 71.88 92 TYR A CA 1
ATOM 678 C C . TYR A 1 92 ? -0.328 -6.374 -3.988 1.00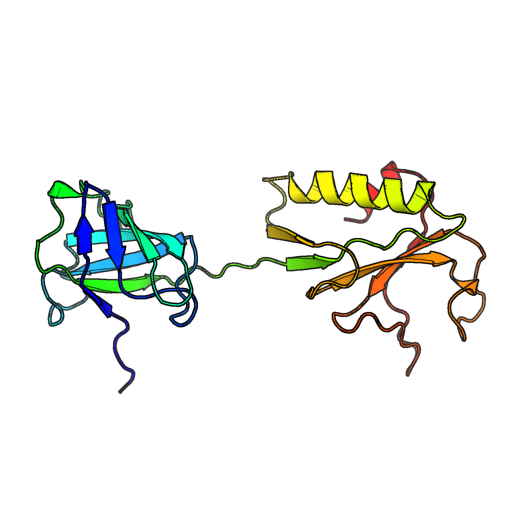 71.88 92 TYR A C 1
ATOM 680 O O . TYR A 1 92 ? -0.905 -6.289 -5.074 1.00 71.88 92 TYR A O 1
ATOM 688 N N . LYS A 1 93 ? 0.531 -5.449 -3.552 1.00 81.38 93 LYS A N 1
ATOM 689 C CA . LYS A 1 93 ? 1.003 -4.346 -4.384 1.00 81.38 93 LYS A CA 1
ATOM 690 C C . LYS A 1 93 ? 2.320 -4.714 -5.052 1.00 81.38 93 LYS A C 1
ATOM 692 O O . LYS A 1 93 ? 3.271 -5.073 -4.367 1.00 81.38 93 LYS A O 1
ATOM 697 N N . LEU A 1 94 ? 2.376 -4.597 -6.375 1.00 87.00 94 LEU A N 1
ATOM 698 C CA . LEU A 1 94 ? 3.599 -4.778 -7.151 1.00 87.00 94 LEU A CA 1
ATOM 699 C C . LEU A 1 94 ? 4.241 -3.412 -7.419 1.00 87.00 94 LEU A C 1
ATOM 701 O O . LEU A 1 94 ? 3.662 -2.575 -8.115 1.00 87.00 94 LEU A O 1
ATOM 705 N N . VAL A 1 95 ? 5.431 -3.172 -6.870 1.00 91.75 95 VAL A N 1
ATOM 706 C CA . VAL A 1 95 ? 6.186 -1.937 -7.103 1.00 91.75 95 VAL A CA 1
ATOM 707 C C . VAL A 1 95 ? 7.015 -2.087 -8.374 1.00 91.75 95 VAL A C 1
ATOM 709 O O . VAL A 1 95 ? 7.877 -2.960 -8.480 1.00 91.75 95 VAL A O 1
ATOM 712 N N . LEU A 1 96 ? 6.771 -1.209 -9.341 1.00 93.69 96 LEU A N 1
ATOM 713 C CA . LEU A 1 96 ? 7.371 -1.218 -10.667 1.00 93.69 96 LEU A CA 1
ATOM 714 C C . LEU A 1 96 ? 8.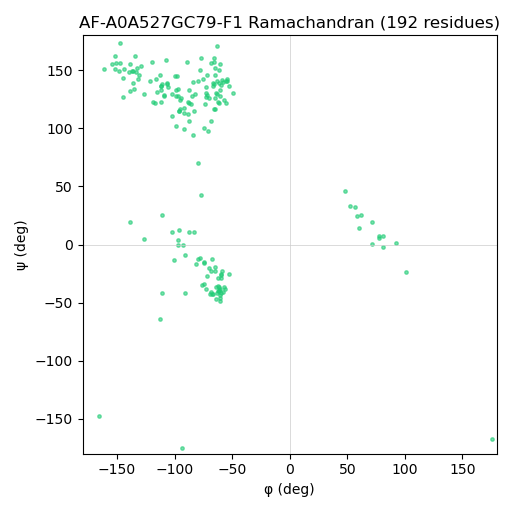201 0.053 -10.879 1.00 93.69 96 LEU A C 1
ATOM 716 O O . LEU A 1 96 ? 7.679 1.169 -10.826 1.00 93.69 96 LEU A O 1
ATOM 720 N N . ALA A 1 97 ? 9.495 -0.097 -11.165 1.00 96.62 97 ALA A N 1
ATOM 721 C CA . ALA A 1 97 ? 10.325 1.040 -11.559 1.00 96.62 97 ALA A CA 1
ATOM 722 C C . ALA A 1 97 ? 10.150 1.350 -13.046 1.00 96.62 97 ALA A C 1
ATOM 724 O O . ALA A 1 97 ? 10.312 0.473 -13.902 1.00 96.62 97 ALA A O 1
ATOM 725 N N . ARG A 1 98 ? 9.885 2.622 -13.349 1.00 96.31 98 ARG A N 1
ATOM 726 C CA . ARG A 1 98 ? 9.810 3.127 -14.723 1.00 96.31 98 ARG A CA 1
ATOM 727 C C . ARG A 1 98 ? 11.146 2.967 -15.456 1.00 96.31 98 ARG A C 1
ATOM 729 O O . ARG A 1 98 ? 12.207 3.075 -14.829 1.00 96.31 98 ARG A O 1
ATOM 736 N N . PRO A 1 99 ? 11.121 2.791 -16.789 1.00 95.12 99 PRO A N 1
ATOM 737 C CA . PRO A 1 99 ? 12.338 2.838 -17.581 1.00 95.12 99 PRO A CA 1
ATOM 738 C C . PRO A 1 99 ? 12.940 4.245 -17.573 1.00 95.12 99 PRO A C 1
ATOM 740 O O . PRO A 1 99 ? 12.242 5.245 -17.753 1.00 95.12 99 PRO A O 1
ATOM 743 N N . ALA A 1 100 ? 14.261 4.318 -17.405 1.00 92.88 100 ALA A N 1
ATOM 744 C CA . ALA A 1 100 ? 15.004 5.549 -17.642 1.00 92.88 100 ALA A CA 1
ATOM 745 C C . ALA A 1 100 ? 14.942 5.942 -19.128 1.00 92.88 100 ALA A C 1
ATOM 747 O O . ALA A 1 100 ? 14.846 5.082 -20.007 1.00 92.88 100 ALA A O 1
ATOM 748 N N . ILE A 1 101 ? 15.035 7.244 -19.407 1.00 91.00 101 ILE A N 1
ATOM 749 C CA . ILE A 1 101 ? 15.128 7.755 -20.778 1.00 91.00 101 ILE A CA 1
ATOM 750 C C . ILE A 1 101 ? 16.451 7.293 -21.382 1.00 91.00 101 ILE A C 1
ATOM 752 O O . ILE A 1 101 ? 17.527 7.667 -20.912 1.00 91.00 101 ILE A O 1
ATOM 756 N N . ALA A 1 102 ? 16.357 6.482 -22.433 1.00 86.06 102 ALA A N 1
ATOM 757 C CA . ALA A 1 102 ? 17.504 6.024 -23.197 1.00 86.06 102 ALA A CA 1
ATOM 758 C C . ALA A 1 102 ? 17.692 6.901 -24.443 1.00 86.06 102 ALA A C 1
ATOM 760 O O . ALA A 1 102 ? 16.740 7.193 -25.168 1.00 86.06 102 ALA A O 1
ATOM 761 N N . LYS A 1 103 ? 18.940 7.314 -24.696 1.00 88.38 103 LYS A N 1
ATOM 762 C CA . LYS A 1 103 ? 19.288 8.155 -25.847 1.00 88.38 103 LYS A CA 1
ATOM 763 C C . LYS A 1 103 ? 18.932 7.448 -27.159 1.00 88.38 103 LYS A C 1
ATOM 765 O O . LYS A 1 103 ? 19.371 6.322 -27.396 1.00 88.38 103 LYS A O 1
ATOM 770 N N . GLY A 1 104 ? 18.193 8.129 -28.029 1.00 90.44 104 GLY A N 1
ATOM 771 C CA . GLY A 1 104 ? 17.722 7.580 -29.301 1.00 90.44 104 GLY A CA 1
ATOM 772 C C . GLY A 1 104 ? 16.625 6.522 -29.154 1.00 90.44 104 GLY A C 1
ATOM 773 O O . GLY A 1 104 ? 16.466 5.708 -30.066 1.00 90.44 104 GLY A O 1
ATOM 774 N N . LEU A 1 105 ? 15.945 6.491 -28.003 1.00 92.44 105 LEU A N 1
ATOM 775 C CA . LEU A 1 105 ? 14.775 5.665 -27.674 1.00 92.44 105 LEU A CA 1
ATOM 776 C C . LEU A 1 105 ? 13.721 6.473 -26.889 1.00 92.44 105 LEU A C 1
ATOM 778 O O . LEU A 1 105 ? 12.878 5.917 -26.187 1.00 92.44 105 LEU A O 1
ATOM 782 N N . GLU A 1 106 ? 13.779 7.805 -26.961 1.00 94.50 106 GLU A N 1
ATOM 783 C CA . GLU A 1 106 ? 12.957 8.704 -26.148 1.00 94.50 106 GLU A CA 1
ATOM 784 C C . GLU A 1 106 ? 11.461 8.512 -26.424 1.00 94.50 106 GLU A C 1
ATOM 786 O O . GLU A 1 106 ? 10.643 8.570 -25.505 1.00 94.50 106 GLU A O 1
ATOM 791 N N . LYS A 1 107 ? 11.101 8.248 -27.687 1.00 92.44 107 LYS A N 1
ATOM 792 C CA . LYS A 1 107 ? 9.712 8.005 -28.101 1.00 92.44 107 LYS A CA 1
ATOM 793 C C . LYS A 1 107 ? 9.182 6.698 -27.520 1.00 92.44 107 LYS A C 1
ATOM 795 O O . LYS A 1 107 ? 8.058 6.656 -27.033 1.00 92.44 107 LYS A O 1
ATOM 800 N N . GLU A 1 108 ? 9.991 5.649 -27.544 1.00 92.62 108 GLU A N 1
ATOM 801 C CA . GLU A 1 108 ? 9.662 4.329 -27.022 1.00 92.62 108 GLU A CA 1
ATOM 802 C C . GLU A 1 108 ? 9.566 4.351 -25.494 1.00 92.62 108 GLU A C 1
ATOM 804 O O . GLU A 1 108 ? 8.612 3.813 -24.934 1.00 92.62 108 GLU A O 1
ATOM 809 N N . THR A 1 109 ? 10.488 5.039 -24.811 1.00 94.00 109 THR A N 1
ATOM 810 C CA . THR A 1 109 ? 10.396 5.259 -23.361 1.00 94.00 109 THR A CA 1
ATOM 811 C C . THR A 1 109 ? 9.124 6.025 -22.992 1.00 94.00 109 THR A C 1
ATOM 813 O O . THR A 1 109 ? 8.443 5.651 -22.036 1.00 94.00 109 THR A O 1
ATOM 816 N N . ALA A 1 110 ? 8.774 7.078 -23.738 1.00 93.12 110 ALA A N 1
ATOM 817 C CA . ALA A 1 110 ? 7.546 7.835 -23.502 1.00 93.12 110 ALA A CA 1
ATOM 818 C C . ALA A 1 110 ? 6.290 6.975 -23.720 1.00 93.12 110 ALA A C 1
ATOM 820 O O . ALA A 1 110 ? 5.370 7.018 -22.905 1.00 93.12 110 ALA A O 1
ATOM 821 N N . LEU A 1 111 ? 6.278 6.151 -24.773 1.00 92.19 111 LEU A N 1
ATOM 822 C CA . LEU A 1 111 ? 5.184 5.224 -25.057 1.00 92.19 111 LEU A CA 1
ATOM 823 C C . LEU A 1 111 ? 4.983 4.216 -23.918 1.00 92.19 111 LEU A C 1
ATOM 825 O O . LEU A 1 111 ? 3.861 4.051 -23.449 1.00 92.19 111 LEU A O 1
ATOM 829 N N . VAL A 1 112 ? 6.059 3.582 -23.440 1.00 92.81 112 VAL A N 1
ATOM 830 C CA . VAL A 1 112 ? 5.985 2.640 -22.311 1.00 92.81 112 VAL A CA 1
ATOM 831 C C . VAL A 1 112 ? 5.464 3.335 -21.054 1.00 92.81 112 VAL A C 1
ATOM 833 O O . VAL A 1 112 ? 4.568 2.810 -20.402 1.00 92.81 112 VAL A O 1
ATOM 836 N N . ASN A 1 113 ? 5.971 4.527 -20.726 1.00 94.00 113 ASN A N 1
ATOM 837 C CA . ASN A 1 113 ? 5.503 5.266 -19.551 1.00 94.00 113 ASN A CA 1
ATOM 838 C C . ASN A 1 113 ? 4.009 5.616 -19.629 1.00 94.00 113 ASN A C 1
ATOM 840 O O . ASN A 1 113 ? 3.323 5.484 -18.622 1.00 94.00 113 ASN A O 1
ATOM 844 N N . SER A 1 114 ? 3.499 5.971 -20.813 1.00 92.88 114 SER A N 1
ATOM 845 C CA . SER A 1 114 ? 2.066 6.215 -21.025 1.00 92.88 114 SER A CA 1
ATOM 846 C C . SER A 1 114 ? 1.214 4.968 -20.773 1.00 92.88 114 SER A C 1
ATOM 848 O O . SER A 1 114 ? 0.142 5.075 -20.188 1.00 92.88 114 SER A O 1
ATOM 850 N N . VAL A 1 115 ? 1.675 3.787 -21.200 1.00 90.44 115 VAL A N 1
ATOM 851 C CA . VAL A 1 115 ? 0.964 2.521 -20.944 1.00 90.44 115 VAL A CA 1
ATOM 852 C C . VAL A 1 115 ? 0.994 2.178 -19.454 1.00 90.44 115 VAL A C 1
ATOM 854 O O . VAL A 1 115 ? -0.022 1.777 -18.895 1.00 90.44 115 VAL A O 1
ATOM 857 N N . LEU A 1 116 ? 2.130 2.390 -18.782 1.00 90.69 116 LEU A N 1
ATOM 858 C CA . LEU A 1 116 ? 2.229 2.198 -17.333 1.00 90.69 116 LEU A CA 1
ATOM 859 C C . LEU A 1 116 ? 1.253 3.111 -16.575 1.00 90.69 116 LEU A C 1
ATOM 861 O O . LEU A 1 116 ? 0.594 2.648 -15.647 1.00 90.69 116 LEU A O 1
ATOM 865 N N . ASP A 1 117 ? 1.114 4.374 -16.985 1.00 91.25 117 ASP A N 1
ATOM 866 C CA . ASP A 1 117 ? 0.164 5.318 -16.378 1.00 91.25 117 ASP A CA 1
ATOM 867 C C . ASP A 1 117 ? -1.292 4.844 -16.515 1.00 91.25 117 ASP A C 1
ATOM 869 O O . ASP A 1 117 ? -2.081 4.930 -15.569 1.00 91.25 117 ASP A O 1
ATOM 873 N N . GLU A 1 118 ? -1.647 4.287 -17.672 1.00 88.25 118 GLU A N 1
ATOM 874 C CA . GLU A 1 118 ? -2.964 3.687 -17.911 1.00 88.25 118 GLU A CA 1
ATOM 875 C C . GLU A 1 118 ? -3.196 2.468 -17.013 1.00 88.25 118 GLU A C 1
ATOM 877 O O . GLU A 1 118 ? -4.219 2.392 -16.334 1.00 88.25 118 GLU A O 1
ATOM 882 N N . LEU A 1 119 ? -2.219 1.564 -16.914 1.00 84.75 119 LEU A N 1
ATOM 883 C CA . LEU A 1 119 ? -2.305 0.398 -16.031 1.00 84.75 119 LEU A CA 1
ATOM 884 C C . LEU A 1 119 ? -2.434 0.795 -14.556 1.00 84.75 119 LEU A C 1
ATOM 886 O O . LEU A 1 119 ? -3.219 0.198 -13.825 1.00 84.75 119 LEU A O 1
ATOM 890 N N . ALA A 1 120 ? -1.717 1.832 -14.117 1.00 85.12 120 ALA A N 1
ATOM 891 C CA . ALA A 1 120 ? -1.756 2.295 -12.729 1.00 85.12 120 ALA A CA 1
ATOM 892 C C . ALA A 1 120 ? -3.090 2.960 -12.359 1.00 85.12 120 ALA A C 1
ATOM 894 O O . ALA A 1 120 ? -3.426 3.072 -11.179 1.00 85.12 120 ALA A O 1
ATOM 895 N N . THR A 1 121 ? -3.855 3.408 -13.356 1.00 84.81 121 THR A N 1
ATOM 896 C CA . THR A 1 121 ? -5.172 4.027 -13.163 1.00 84.81 121 THR A CA 1
ATOM 897 C C . THR A 1 121 ? -6.335 3.067 -13.429 1.00 84.81 121 THR A C 1
ATOM 899 O O . THR A 1 121 ? -7.465 3.355 -13.021 1.00 84.81 121 THR A O 1
ATOM 902 N N . ALA A 1 122 ? -6.078 1.909 -14.042 1.00 79.25 122 ALA A N 1
ATOM 903 C CA . ALA A 1 122 ? -7.076 0.893 -14.348 1.00 79.25 122 ALA A CA 1
ATOM 904 C C . ALA A 1 122 ? -7.506 0.120 -13.084 1.00 79.25 122 ALA A C 1
ATOM 906 O O . ALA A 1 122 ? -6.833 -0.795 -12.620 1.00 79.25 122 ALA A O 1
ATOM 907 N N . ARG A 1 123 ? -8.668 0.483 -12.524 1.00 58.38 123 ARG A N 1
ATOM 908 C CA . ARG A 1 123 ? -9.192 -0.080 -11.261 1.00 58.38 123 ARG A CA 1
ATOM 909 C C . ARG A 1 123 ? -9.753 -1.506 -11.369 1.00 58.38 123 ARG A C 1
ATOM 911 O O . ARG A 1 123 ? -9.937 -2.151 -10.344 1.00 58.38 123 ARG A O 1
ATOM 918 N N . GLU A 1 124 ? -10.020 -1.986 -12.582 1.00 61.88 124 GLU A N 1
ATOM 919 C CA . GLU A 1 124 ? -10.713 -3.260 -12.855 1.00 61.88 124 GLU A CA 1
ATOM 920 C C . GLU A 1 124 ? -9.756 -4.435 -13.143 1.00 61.88 124 GLU A C 1
ATOM 922 O O . GLU A 1 124 ? -10.201 -5.549 -13.398 1.00 61.88 124 GLU A O 1
ATOM 927 N N . THR A 1 125 ? -8.435 -4.224 -13.125 1.00 62.72 125 THR A N 1
ATOM 928 C CA . THR A 1 125 ? -7.457 -5.250 -13.544 1.00 62.72 125 THR A CA 1
ATOM 929 C C . THR A 1 125 ? -7.216 -6.332 -12.491 1.00 62.72 125 THR A C 1
ATOM 931 O O . THR A 1 125 ? -6.584 -7.340 -12.785 1.00 62.72 125 THR A O 1
ATOM 934 N N . GLY A 1 126 ? -7.698 -6.146 -11.257 1.00 63.03 126 GLY A N 1
ATOM 935 C CA . GLY A 1 126 ? -7.441 -7.063 -10.142 1.00 63.03 126 GLY A CA 1
ATOM 936 C C . GLY A 1 126 ? -6.002 -7.024 -9.605 1.00 63.03 126 GLY A C 1
ATOM 937 O O . GLY A 1 126 ? -5.705 -7.732 -8.644 1.00 63.03 126 GLY A O 1
ATOM 938 N N . PHE A 1 127 ? -5.126 -6.180 -10.166 1.00 67.69 127 PHE A N 1
ATOM 939 C CA . PHE A 1 127 ? -3.737 -6.004 -9.738 1.00 67.69 127 PHE A CA 1
ATOM 940 C C . PHE A 1 127 ? -3.510 -4.583 -9.206 1.00 67.69 127 PHE A C 1
ATOM 942 O O . PHE A 1 127 ? -3.869 -3.601 -9.852 1.00 67.69 127 PHE A O 1
ATOM 949 N N . SER A 1 128 ? -2.891 -4.464 -8.028 1.00 78.50 128 SER A N 1
ATOM 950 C CA . SER A 1 128 ? -2.483 -3.179 -7.447 1.00 78.50 128 SER A CA 1
ATOM 951 C C . SER A 1 128 ? -1.025 -2.915 -7.811 1.00 78.50 128 SER A C 1
ATOM 953 O O . SER A 1 128 ? -0.147 -3.683 -7.418 1.00 78.50 128 SER A O 1
ATOM 955 N N . ILE A 1 129 ? -0.746 -1.852 -8.569 1.00 87.19 129 ILE A N 1
ATOM 956 C CA . ILE A 1 129 ? 0.627 -1.487 -8.945 1.00 87.19 129 ILE A CA 1
ATOM 957 C C . ILE A 1 129 ? 1.030 -0.128 -8.367 1.00 87.19 129 ILE A C 1
ATOM 959 O O . ILE A 1 129 ? 0.230 0.805 -8.297 1.00 87.19 129 ILE A O 1
ATOM 963 N N . GLU A 1 130 ? 2.289 -0.006 -7.945 1.00 89.88 130 GLU A N 1
ATOM 964 C CA . GLU A 1 130 ? 2.932 1.279 -7.654 1.00 89.88 130 GLU A CA 1
ATOM 965 C C . GLU A 1 130 ? 3.975 1.576 -8.718 1.00 89.88 130 GLU A C 1
ATOM 967 O O . GLU A 1 130 ? 4.853 0.753 -8.951 1.00 89.88 130 GLU A O 1
ATOM 972 N N . LEU A 1 131 ? 3.929 2.760 -9.320 1.00 93.62 131 LEU A N 1
ATOM 973 C CA . LEU A 1 131 ? 4.990 3.207 -10.215 1.00 93.62 131 LEU A CA 1
ATOM 974 C C . LEU A 1 131 ? 5.959 4.106 -9.454 1.00 93.62 131 LEU A C 1
ATOM 976 O O . LEU A 1 131 ? 5.543 5.098 -8.857 1.00 93.62 131 LEU A O 1
ATOM 980 N N . VAL A 1 132 ? 7.251 3.794 -9.531 1.00 95.81 132 VAL A N 1
ATOM 981 C CA . VAL A 1 132 ? 8.326 4.610 -8.955 1.00 95.81 132 VAL A CA 1
ATOM 982 C C . VAL A 1 132 ? 9.296 5.091 -10.029 1.00 95.81 132 VAL A C 1
ATOM 984 O O . VAL A 1 132 ? 9.415 4.497 -11.106 1.00 95.81 132 VAL A O 1
ATOM 987 N N . ASP A 1 133 ? 10.002 6.179 -9.730 1.00 95.56 133 ASP A N 1
ATOM 988 C CA . ASP A 1 133 ? 11.002 6.746 -10.632 1.00 95.56 133 ASP A CA 1
ATOM 989 C C . ASP A 1 133 ? 12.148 5.762 -10.932 1.00 95.56 133 ASP A C 1
ATOM 991 O O . ASP A 1 133 ? 12.463 4.889 -10.109 1.00 95.56 133 ASP A O 1
ATOM 995 N N . PRO A 1 134 ? 12.838 5.925 -12.077 1.00 93.62 134 PRO A N 1
ATOM 996 C CA . PRO A 1 134 ? 14.009 5.122 -12.398 1.00 93.62 134 PRO A CA 1
ATOM 997 C C . PRO A 1 134 ? 15.060 5.152 -11.275 1.00 93.62 134 PRO A C 1
ATOM 999 O O . PRO A 1 134 ? 15.376 6.202 -10.714 1.00 93.62 134 PRO A O 1
ATOM 1002 N N . GLY A 1 135 ? 15.621 3.984 -10.948 1.00 88.31 135 GLY A N 1
ATOM 1003 C CA . GLY A 1 135 ? 16.655 3.832 -9.914 1.00 88.31 135 GLY A CA 1
ATOM 1004 C C . GLY A 1 135 ? 16.140 3.777 -8.470 1.00 88.31 135 GLY A C 1
ATOM 1005 O O . GLY A 1 135 ? 16.941 3.580 -7.556 1.00 88.31 135 GLY A O 1
ATOM 1006 N N . LYS A 1 136 ? 14.828 3.914 -8.238 1.00 93.56 136 LYS A N 1
ATOM 1007 C CA . LYS A 1 136 ? 14.217 3.636 -6.930 1.00 93.56 136 LYS A CA 1
ATOM 1008 C C . LYS A 1 136 ? 14.073 2.128 -6.697 1.00 93.56 136 LYS A C 1
ATOM 1010 O O . LYS A 1 136 ? 14.133 1.328 -7.630 1.00 93.56 136 LYS A O 1
ATOM 1015 N N . SER A 1 137 ? 13.912 1.745 -5.429 1.00 89.31 137 SER A N 1
ATOM 1016 C CA . SER A 1 137 ? 13.646 0.354 -5.049 1.00 89.31 137 SER A CA 1
ATOM 1017 C C . SER A 1 137 ? 12.299 -0.087 -5.615 1.00 89.31 137 SER A C 1
ATOM 1019 O O . SER A 1 137 ? 11.311 0.621 -5.443 1.00 89.31 137 SER A O 1
ATOM 1021 N N . ALA A 1 138 ? 12.274 -1.241 -6.273 1.00 93.50 138 ALA A N 1
ATOM 1022 C CA . ALA A 1 138 ? 11.092 -1.820 -6.899 1.00 93.50 138 ALA A CA 1
ATOM 1023 C C . ALA A 1 138 ? 11.240 -3.344 -6.981 1.00 93.50 138 ALA A C 1
ATOM 1025 O O . ALA A 1 138 ? 12.367 -3.846 -7.028 1.00 93.50 138 ALA A O 1
ATOM 1026 N N . ASP A 1 139 ? 10.114 -4.051 -7.032 1.00 91.00 139 ASP A N 1
ATOM 1027 C CA . ASP A 1 139 ? 10.061 -5.511 -7.160 1.00 91.00 139 ASP A CA 1
ATOM 1028 C C . ASP A 1 139 ? 10.444 -5.952 -8.579 1.00 91.00 139 ASP A C 1
ATOM 1030 O O . ASP A 1 139 ? 11.168 -6.931 -8.774 1.00 91.00 139 ASP A O 1
ATOM 1034 N N . LEU A 1 140 ? 10.006 -5.176 -9.573 1.00 91.19 140 LEU A N 1
ATOM 1035 C CA . LEU A 1 140 ? 10.363 -5.326 -10.978 1.00 91.19 140 LEU A CA 1
ATOM 1036 C C . LEU A 1 140 ? 10.800 -3.972 -11.541 1.00 91.19 140 LEU A C 1
ATOM 1038 O O . LEU A 1 140 ? 10.281 -2.918 -11.167 1.00 91.19 140 LEU A O 1
ATOM 1042 N N . ARG A 1 141 ? 11.753 -3.989 -12.469 1.00 94.50 141 ARG A N 1
ATOM 1043 C CA . ARG A 1 141 ? 12.221 -2.781 -13.151 1.00 94.50 141 ARG A CA 1
ATOM 1044 C C . ARG A 1 141 ? 12.034 -2.915 -14.648 1.00 94.50 141 ARG A C 1
ATOM 1046 O O . ARG A 1 141 ? 12.306 -3.965 -15.218 1.00 94.50 141 ARG A O 1
ATOM 1053 N N . PHE A 1 142 ? 11.634 -1.830 -15.289 1.00 94.00 142 PHE A N 1
ATOM 1054 C CA . PHE A 1 142 ? 11.561 -1.770 -16.739 1.00 94.00 142 PHE A CA 1
ATOM 1055 C C . PHE A 1 142 ? 12.791 -1.098 -17.327 1.00 94.00 142 PHE A C 1
ATOM 1057 O O . PHE A 1 142 ? 13.319 -0.136 -16.771 1.00 94.00 142 PHE A O 1
ATOM 1064 N N . ALA A 1 143 ? 13.223 -1.569 -18.491 1.00 92.62 143 ALA A N 1
ATOM 1065 C CA . ALA A 1 143 ? 14.209 -0.872 -19.302 1.00 92.62 143 ALA A CA 1
ATOM 1066 C C . ALA A 1 143 ? 13.804 -0.889 -20.771 1.00 92.62 143 ALA A C 1
ATOM 1068 O O . ALA A 1 143 ? 13.352 -1.906 -21.288 1.00 92.62 143 ALA A O 1
ATOM 1069 N N . VAL A 1 144 ? 13.990 0.240 -21.449 1.00 92.75 144 VAL A N 1
ATOM 1070 C CA . VAL A 1 144 ? 13.818 0.328 -22.899 1.00 92.75 144 VAL A CA 1
ATOM 1071 C C . VAL A 1 144 ? 15.202 0.326 -23.522 1.00 92.75 144 VAL A C 1
ATOM 1073 O O . VAL A 1 144 ? 15.976 1.266 -23.349 1.00 92.75 144 VAL A O 1
ATOM 1076 N N . MET A 1 145 ? 15.536 -0.766 -24.201 1.00 91.12 145 MET A N 1
ATOM 1077 C CA . MET A 1 145 ? 16.835 -0.953 -24.840 1.00 91.12 145 MET A CA 1
ATOM 1078 C C . MET A 1 145 ? 16.713 -1.853 -26.063 1.00 91.12 145 MET A C 1
ATOM 1080 O O . MET A 1 145 ? 15.785 -2.654 -26.187 1.00 91.12 145 MET A O 1
ATOM 1084 N N . ARG A 1 146 ? 17.665 -1.706 -26.982 1.00 89.38 146 ARG A N 1
ATOM 1085 C CA . ARG A 1 146 ? 17.806 -2.600 -28.132 1.00 89.38 146 ARG A CA 1
ATOM 1086 C C . ARG A 1 146 ? 18.460 -3.899 -27.687 1.00 89.38 146 ARG A C 1
ATOM 1088 O O . ARG A 1 146 ? 19.270 -3.888 -26.763 1.00 89.38 146 ARG A O 1
ATOM 1095 N N . GLU A 1 147 ? 18.151 -5.009 -28.346 1.00 83.19 147 GLU A N 1
ATOM 1096 C CA . GLU A 1 147 ? 18.750 -6.292 -27.961 1.00 83.19 147 GLU A CA 1
ATOM 1097 C C . GLU A 1 147 ? 20.262 -6.315 -28.168 1.00 83.19 147 GLU A C 1
ATOM 1099 O O . GLU A 1 147 ? 20.987 -6.857 -27.339 1.00 83.19 147 GLU A O 1
ATOM 1104 N N . ASN A 1 148 ? 20.747 -5.677 -29.232 1.00 84.94 148 ASN A N 1
ATOM 1105 C CA . ASN A 1 148 ? 22.178 -5.565 -29.513 1.00 84.94 148 ASN A CA 1
ATOM 1106 C C . ASN A 1 148 ? 22.947 -4.684 -28.509 1.00 84.94 148 ASN A C 1
ATOM 1108 O O . ASN A 1 148 ? 24.176 -4.716 -28.496 1.00 84.94 148 ASN A O 1
ATOM 1112 N N . ALA A 1 149 ? 22.249 -3.923 -27.659 1.00 83.38 149 ALA A N 1
ATOM 1113 C CA . ALA A 1 149 ? 22.861 -3.159 -26.577 1.00 83.38 149 ALA A CA 1
ATOM 1114 C C . ALA A 1 149 ? 23.195 -4.038 -25.359 1.00 83.38 149 ALA A C 1
ATOM 1116 O O . ALA A 1 149 ? 23.922 -3.592 -24.472 1.00 83.38 149 ALA A O 1
ATOM 1117 N N . VAL A 1 150 ? 22.689 -5.277 -25.312 1.00 78.75 150 VAL A N 1
ATOM 1118 C CA . VAL A 1 150 ? 22.977 -6.251 -24.257 1.00 78.75 150 VAL A CA 1
ATOM 1119 C C . VAL A 1 150 ? 24.113 -7.177 -24.711 1.00 78.75 150 VAL A C 1
ATOM 1121 O O . VAL A 1 150 ? 23.938 -7.961 -25.649 1.00 78.75 150 VAL A O 1
ATOM 1124 N N . PRO A 1 151 ? 25.283 -7.150 -24.045 1.00 72.62 151 PRO A N 1
ATOM 1125 C CA . PRO A 1 151 ? 26.390 -8.034 -24.390 1.00 72.62 151 PRO A CA 1
ATOM 1126 C C . PRO A 1 151 ? 26.011 -9.514 -24.241 1.00 72.62 151 PRO A C 1
ATOM 1128 O O . PRO A 1 151 ? 25.488 -9.925 -23.210 1.00 72.62 151 PRO A O 1
ATOM 1131 N N . GLY A 1 152 ? 26.329 -10.331 -25.249 1.00 72.50 152 GLY A N 1
ATOM 1132 C CA . GLY A 1 152 ? 26.172 -11.791 -25.190 1.00 72.50 152 GLY A CA 1
ATOM 1133 C C . GLY A 1 152 ? 24.841 -12.349 -25.707 1.00 72.50 152 GLY A C 1
ATOM 1134 O O . GLY A 1 152 ? 24.664 -13.568 -25.693 1.00 72.50 152 GLY A O 1
ATOM 1135 N N . VAL A 1 153 ? 23.924 -11.511 -26.205 1.00 72.44 153 VAL A N 1
ATOM 1136 C CA . VAL A 1 153 ? 22.709 -11.977 -26.896 1.00 72.44 153 VAL A CA 1
ATOM 1137 C C . VAL A 1 153 ? 23.078 -12.503 -28.290 1.00 72.44 153 VAL A C 1
ATOM 1139 O O . VAL A 1 153 ? 23.634 -11.773 -29.109 1.00 72.44 153 VAL A O 1
ATOM 1142 N N . LYS A 1 154 ? 22.773 -13.777 -28.574 1.00 72.56 154 LYS A N 1
ATOM 1143 C CA . LYS A 1 154 ? 22.895 -14.353 -29.926 1.00 72.56 154 LYS A CA 1
ATOM 1144 C C . LYS A 1 154 ? 21.744 -13.857 -30.807 1.00 72.56 154 LYS A C 1
ATOM 1146 O O . LYS A 1 154 ? 20.633 -13.706 -30.309 1.00 72.56 154 LYS A O 1
ATOM 1151 N N . ASP A 1 155 ? 22.025 -13.602 -32.086 1.00 76.62 155 ASP A N 1
ATOM 1152 C CA . ASP A 1 155 ? 21.052 -13.124 -33.087 1.00 76.62 155 ASP A CA 1
ATOM 1153 C C . ASP A 1 155 ? 20.332 -11.818 -32.695 1.00 76.62 155 ASP A C 1
ATOM 1155 O O . ASP A 1 155 ? 19.171 -11.593 -33.036 1.00 76.62 155 ASP A O 1
ATOM 1159 N N . ALA A 1 156 ? 21.031 -10.948 -31.958 1.00 78.12 156 ALA A N 1
ATOM 1160 C CA . ALA A 1 156 ? 20.471 -9.722 -31.410 1.00 78.12 156 ALA A CA 1
ATOM 1161 C C . ALA A 1 156 ? 20.011 -8.747 -32.503 1.00 78.12 156 ALA A C 1
ATOM 1163 O O . ALA A 1 156 ? 20.774 -8.386 -33.404 1.00 78.12 156 ALA A O 1
ATOM 1164 N N . THR A 1 157 ? 18.774 -8.268 -32.387 1.00 80.62 157 THR A N 1
ATOM 1165 C CA . THR A 1 157 ? 18.224 -7.265 -33.304 1.00 80.62 157 THR A CA 1
ATOM 1166 C C . THR A 1 157 ? 18.499 -5.831 -32.833 1.00 80.62 157 THR A C 1
ATOM 1168 O O . THR A 1 157 ? 18.678 -5.560 -31.645 1.00 80.62 157 THR A O 1
ATOM 1171 N N . ASP A 1 158 ? 18.485 -4.878 -33.769 1.00 84.81 158 ASP A N 1
ATOM 1172 C CA . ASP A 1 158 ? 18.565 -3.433 -33.475 1.00 84.81 158 ASP A CA 1
ATOM 1173 C C . ASP A 1 158 ? 17.195 -2.823 -33.103 1.00 84.81 158 ASP A C 1
ATOM 1175 O O . ASP A 1 158 ? 17.017 -1.606 -33.051 1.00 84.81 158 ASP A O 1
ATOM 1179 N N . LYS A 1 159 ? 16.182 -3.666 -32.866 1.00 85.19 159 LYS A N 1
ATOM 1180 C CA . LYS A 1 159 ? 14.826 -3.203 -32.568 1.00 85.19 159 LYS A CA 1
ATOM 1181 C C . LYS A 1 159 ? 14.710 -2.779 -31.103 1.00 85.19 159 LYS A C 1
ATOM 1183 O O . LYS A 1 159 ? 15.254 -3.461 -30.232 1.00 85.19 159 LYS A O 1
ATOM 1188 N N . PRO A 1 160 ? 13.982 -1.690 -30.810 1.00 88.00 160 PRO A N 1
ATOM 1189 C CA . PRO A 1 160 ? 13.687 -1.316 -29.438 1.00 88.00 160 PRO A CA 1
ATOM 1190 C C . PRO A 1 160 ? 12.794 -2.363 -28.771 1.00 88.00 160 PRO A C 1
ATOM 1192 O O . PRO A 1 160 ? 11.827 -2.851 -29.360 1.00 88.00 160 PRO A O 1
ATOM 1195 N N . ALA A 1 161 ? 13.105 -2.683 -27.521 1.00 89.00 161 ALA A N 1
ATOM 1196 C CA . ALA A 1 161 ? 12.330 -3.607 -26.714 1.00 89.00 161 ALA A CA 1
ATOM 1197 C C . ALA A 1 161 ? 12.156 -3.081 -25.287 1.00 89.00 161 ALA A C 1
ATOM 1199 O O . ALA A 1 161 ? 13.024 -2.385 -24.754 1.00 89.00 161 ALA A O 1
ATOM 1200 N N . LEU A 1 162 ? 11.030 -3.444 -24.677 1.00 90.75 162 LEU A N 1
ATOM 1201 C CA . LEU A 1 162 ? 10.782 -3.313 -23.249 1.00 90.75 162 LEU A CA 1
ATOM 1202 C C . LEU A 1 162 ? 11.279 -4.577 -22.552 1.00 90.75 162 LEU A C 1
ATOM 1204 O O . LEU A 1 162 ? 10.813 -5.666 -22.867 1.00 90.75 162 LEU A O 1
ATOM 1208 N N . TRP A 1 163 ? 12.185 -4.424 -21.598 1.00 90.00 163 TRP A N 1
ATOM 1209 C CA . TRP A 1 163 ? 12.770 -5.507 -20.816 1.00 90.00 163 TRP A CA 1
ATOM 1210 C C . TRP A 1 163 ? 12.218 -5.514 -19.399 1.00 90.00 163 TRP A C 1
ATOM 1212 O O . TRP A 1 163 ? 12.109 -4.462 -18.765 1.00 90.00 163 TRP A O 1
ATOM 1222 N N . PHE A 1 164 ? 11.926 -6.715 -18.908 1.00 90.56 164 PHE A N 1
ATOM 1223 C CA . PHE A 1 164 ? 11.445 -6.986 -17.560 1.00 90.56 164 PHE A CA 1
ATOM 1224 C C . PHE A 1 164 ? 12.641 -7.434 -16.730 1.00 90.56 164 PHE A C 1
ATOM 1226 O O . PHE A 1 164 ? 13.119 -8.561 -16.859 1.00 90.56 164 PHE A O 1
ATOM 1233 N N . LEU A 1 165 ? 13.165 -6.525 -15.918 1.00 89.56 165 LEU A N 1
ATOM 1234 C CA . LEU A 1 165 ? 14.363 -6.751 -15.127 1.00 89.56 165 LEU A CA 1
ATOM 1235 C C . LEU A 1 165 ? 13.990 -7.109 -13.687 1.00 89.56 165 LEU A C 1
ATOM 1237 O O . LEU A 1 165 ? 13.036 -6.543 -13.144 1.00 89.56 165 LEU A O 1
ATOM 1241 N N . PRO A 1 166 ? 14.759 -7.999 -13.036 1.00 87.00 166 PRO A N 1
ATOM 1242 C CA . PRO A 1 166 ? 14.557 -8.311 -11.627 1.00 87.00 166 PRO A CA 1
ATOM 1243 C C . PRO A 1 166 ? 14.789 -7.075 -10.745 1.00 87.00 166 PRO A C 1
ATOM 1245 O O . PRO A 1 166 ? 15.338 -6.065 -11.192 1.00 87.00 166 PRO A O 1
ATOM 1248 N N . ALA A 1 167 ? 14.457 -7.178 -9.456 1.00 86.81 167 ALA A N 1
ATOM 1249 C CA . ALA A 1 167 ? 14.667 -6.112 -8.471 1.00 86.81 167 ALA A CA 1
ATOM 1250 C C . ALA A 1 167 ? 16.113 -5.569 -8.418 1.00 86.81 167 ALA A C 1
ATOM 1252 O O . ALA A 1 167 ? 16.314 -4.416 -8.030 1.00 86.81 167 ALA A O 1
ATOM 1253 N N . SER A 1 168 ? 17.120 -6.361 -8.820 1.00 84.06 168 SER A N 1
ATOM 1254 C CA . SER A 1 168 ? 18.515 -5.902 -8.915 1.00 84.06 168 SER A CA 1
ATOM 1255 C C . SER A 1 168 ? 18.750 -4.942 -10.084 1.00 84.06 168 SER A C 1
ATOM 1257 O O . SER A 1 168 ? 19.604 -4.065 -10.000 1.00 84.06 168 SER A O 1
ATOM 1259 N N . GLY A 1 169 ? 17.947 -5.047 -11.146 1.00 78.50 169 GLY A N 1
ATOM 1260 C CA . GLY A 1 169 ? 18.120 -4.301 -12.389 1.00 78.50 169 GLY A CA 1
ATOM 1261 C C . GLY A 1 169 ? 19.164 -4.895 -13.331 1.00 78.50 169 GLY A C 1
ATOM 1262 O O . GLY A 1 169 ? 19.472 -4.272 -14.344 1.00 78.50 169 GLY A O 1
ATOM 1263 N N . ASP A 1 170 ? 19.696 -6.078 -13.025 1.00 77.69 170 ASP A N 1
ATOM 1264 C CA . ASP A 1 170 ? 20.714 -6.710 -13.854 1.00 77.69 170 ASP A CA 1
ATOM 1265 C C . ASP A 1 170 ? 20.094 -7.478 -15.018 1.00 77.69 170 ASP A C 1
ATOM 1267 O O . ASP A 1 170 ? 19.117 -8.216 -14.872 1.00 77.69 170 ASP A O 1
ATOM 1271 N N . VAL A 1 171 ? 20.743 -7.375 -16.174 1.00 74.19 171 VAL A N 1
ATOM 1272 C CA . VAL A 1 171 ? 20.521 -8.279 -17.298 1.00 74.19 171 VAL A CA 1
ATOM 1273 C C . VAL A 1 171 ? 21.529 -9.420 -17.169 1.00 74.19 171 VAL A C 1
ATOM 1275 O O . VAL A 1 171 ? 22.701 -9.269 -17.509 1.00 74.19 171 VAL A O 1
ATOM 1278 N N . SER A 1 172 ? 21.093 -10.564 -16.638 1.00 67.06 172 SER A N 1
ATOM 1279 C CA . SER A 1 172 ? 21.905 -11.786 -16.598 1.00 67.06 172 SER A CA 1
ATOM 1280 C C . SER A 1 172 ? 21.499 -12.705 -17.740 1.00 67.06 172 SER A C 1
ATOM 1282 O O . SER A 1 172 ? 20.324 -13.025 -17.850 1.00 67.06 172 SER A O 1
ATOM 1284 N N . LEU A 1 173 ? 22.478 -13.149 -18.536 1.00 67.38 173 LEU A N 1
ATOM 1285 C CA . LEU A 1 173 ? 22.325 -14.195 -19.560 1.00 67.38 173 LEU A CA 1
ATOM 1286 C C . LEU A 1 173 ? 22.875 -15.560 -19.105 1.00 67.38 173 LEU A C 1
ATOM 1288 O O . LEU A 1 173 ? 23.047 -16.475 -19.917 1.00 67.38 173 LEU A O 1
ATOM 1292 N N . LYS A 1 174 ? 23.214 -15.701 -17.814 1.00 62.47 174 LYS A N 1
ATOM 1293 C CA . LYS A 1 174 ? 23.737 -16.960 -17.262 1.00 62.47 174 LYS A CA 1
ATOM 1294 C C . LYS A 1 174 ? 22.697 -18.073 -17.422 1.00 62.47 174 LYS A C 1
ATOM 1296 O O . LYS A 1 174 ? 21.508 -17.846 -17.232 1.00 62.47 174 LYS A O 1
ATOM 1301 N N . GLU A 1 175 ? 23.172 -19.260 -17.797 1.00 56.19 175 GLU A N 1
ATOM 1302 C CA . GLU A 1 175 ? 22.355 -20.473 -17.987 1.00 56.19 175 GLU A CA 1
ATOM 1303 C C . GLU A 1 175 ? 21.228 -20.345 -19.033 1.00 56.19 175 GLU A C 1
ATOM 1305 O O . GLU A 1 175 ? 20.244 -21.073 -18.991 1.00 56.19 175 GLU A O 1
ATOM 1310 N N . GLY A 1 176 ? 21.362 -19.434 -20.004 1.00 56.94 176 GLY A N 1
ATOM 1311 C CA . GLY A 1 176 ? 20.349 -19.248 -21.050 1.00 56.94 176 GLY A CA 1
ATOM 1312 C C . GLY A 1 176 ? 19.111 -18.472 -20.593 1.00 56.94 176 GLY A C 1
ATOM 1313 O O . GLY A 1 176 ? 18.164 -18.337 -21.367 1.00 56.94 176 GLY A O 1
ATOM 1314 N N . GLY A 1 177 ? 19.115 -17.918 -19.375 1.00 59.06 177 GLY A N 1
ATOM 1315 C CA . GLY A 1 177 ? 18.076 -16.999 -18.928 1.00 59.06 177 GLY A CA 1
ATOM 1316 C C . GLY A 1 177 ? 18.172 -15.686 -19.697 1.00 59.06 177 GLY A C 1
ATOM 1317 O O . GLY A 1 177 ? 19.077 -14.906 -19.461 1.00 59.06 177 GLY A O 1
ATOM 1318 N N . LYS A 1 178 ? 17.261 -15.422 -20.632 1.00 65.06 178 LYS A N 1
ATOM 1319 C CA . LYS A 1 178 ? 17.056 -14.076 -21.185 1.00 65.06 178 LYS A CA 1
ATOM 1320 C C . LYS A 1 178 ? 15.914 -13.449 -20.382 1.00 65.06 178 LYS A C 1
ATOM 1322 O O . LYS A 1 178 ? 14.853 -14.075 -20.325 1.00 65.06 178 LYS A O 1
ATOM 1327 N N . PRO A 1 179 ? 16.088 -12.273 -19.750 1.00 66.25 179 PRO A N 1
ATOM 1328 C CA . PRO A 1 179 ? 14.962 -11.600 -19.116 1.00 66.25 179 PRO A CA 1
ATOM 1329 C C . PRO A 1 179 ? 13.827 -11.416 -20.135 1.00 66.25 179 PRO A C 1
ATOM 1331 O O . PRO A 1 179 ? 14.122 -11.169 -21.312 1.00 66.25 179 PRO A O 1
ATOM 1334 N N . PRO A 1 180 ? 12.551 -11.557 -19.732 1.00 77.56 180 PRO A N 1
ATOM 1335 C CA . PRO A 1 180 ? 11.437 -11.387 -20.652 1.00 77.56 180 PRO A CA 1
ATOM 1336 C C . PRO A 1 180 ? 11.505 -10.020 -21.334 1.00 77.56 180 PRO A C 1
ATOM 1338 O O . PRO A 1 180 ? 11.840 -9.015 -20.697 1.00 77.56 180 PRO A O 1
ATOM 1341 N N . LEU A 1 181 ? 11.184 -9.979 -22.627 1.00 77.25 181 LEU A N 1
ATOM 1342 C CA . LEU A 1 181 ? 11.069 -8.726 -23.360 1.00 77.25 181 LEU A CA 1
ATOM 1343 C C . LEU A 1 181 ? 9.874 -8.715 -24.296 1.00 77.25 181 LEU A C 1
ATOM 1345 O O . LEU A 1 181 ? 9.441 -9.755 -24.791 1.00 77.25 181 LEU A O 1
ATOM 1349 N N . ILE A 1 182 ? 9.411 -7.506 -24.586 1.00 78.19 182 ILE A N 1
ATOM 1350 C CA . ILE A 1 182 ? 8.390 -7.216 -25.588 1.00 78.19 182 ILE A CA 1
ATOM 1351 C C . ILE A 1 182 ? 9.026 -6.305 -26.639 1.00 78.19 182 ILE A C 1
ATOM 1353 O O . ILE A 1 182 ? 9.528 -5.230 -26.309 1.00 78.19 182 ILE A O 1
ATOM 1357 N N . ILE A 1 183 ? 9.015 -6.723 -27.908 1.00 76.56 183 ILE A N 1
ATOM 1358 C CA . ILE A 1 183 ? 9.474 -5.871 -29.014 1.00 76.56 183 ILE A CA 1
ATOM 1359 C C . ILE A 1 183 ? 8.466 -4.736 -29.203 1.00 76.56 183 ILE A C 1
ATOM 1361 O O . ILE A 1 183 ? 7.273 -4.975 -29.394 1.00 76.56 183 ILE A O 1
ATOM 1365 N N . ILE A 1 184 ? 8.954 -3.497 -29.176 1.00 71.88 184 ILE A N 1
ATOM 1366 C CA . ILE A 1 184 ? 8.114 -2.309 -29.309 1.00 71.88 184 ILE A CA 1
ATOM 1367 C C . ILE A 1 184 ? 7.864 -2.064 -30.802 1.00 71.88 184 ILE A C 1
ATOM 1369 O O . ILE A 1 184 ? 8.789 -1.790 -31.565 1.00 71.88 184 ILE A O 1
ATOM 1373 N N . HIS A 1 185 ? 6.604 -2.195 -31.222 1.00 63.94 185 HIS A N 1
ATOM 1374 C CA . HIS A 1 185 ? 6.166 -1.971 -32.604 1.00 63.94 185 HIS A CA 1
ATOM 1375 C C . HIS A 1 185 ? 5.250 -0.748 -32.707 1.00 63.94 185 HIS A C 1
ATOM 1377 O O . HIS A 1 185 ? 5.599 0.243 -33.340 1.00 63.94 185 HIS A O 1
ATOM 1383 N N . ASP A 1 186 ? 4.088 -0.829 -32.060 1.00 62.09 186 ASP A N 1
ATOM 1384 C CA . ASP A 1 186 ? 3.066 0.207 -31.947 1.00 62.09 186 ASP A CA 1
ATOM 1385 C C . ASP A 1 186 ? 2.359 0.073 -30.584 1.00 62.09 186 ASP A C 1
ATOM 1387 O O . ASP A 1 186 ? 2.610 -0.868 -29.826 1.00 62.09 186 ASP A O 1
ATOM 1391 N N . ARG A 1 187 ? 1.487 1.031 -30.247 1.00 59.81 187 ARG A N 1
ATOM 1392 C CA . ARG A 1 187 ? 0.793 1.069 -28.950 1.00 59.81 187 ARG A CA 1
ATOM 1393 C C . ARG A 1 187 ? -0.120 -0.137 -28.708 1.00 59.81 187 ARG A C 1
ATOM 1395 O O . ARG A 1 187 ? -0.236 -0.564 -27.566 1.00 59.81 187 ARG A O 1
ATOM 1402 N N . HIS A 1 188 ? -0.773 -0.663 -29.746 1.00 58.16 188 HIS A N 1
ATOM 1403 C CA . HIS A 1 188 ? -1.763 -1.734 -29.578 1.00 58.16 188 HIS A CA 1
ATOM 1404 C C . HIS A 1 188 ? -1.093 -3.022 -29.096 1.00 58.16 188 HIS A C 1
ATOM 1406 O O . HIS A 1 188 ? -1.541 -3.620 -28.125 1.00 58.16 188 HIS A O 1
ATOM 1412 N N . LYS A 1 189 ? 0.065 -3.378 -29.663 1.00 57.34 189 LYS A N 1
ATOM 1413 C CA . LYS A 1 189 ? 0.792 -4.586 -29.241 1.00 57.34 189 LYS A CA 1
ATOM 1414 C C . LYS A 1 189 ? 1.385 -4.524 -27.830 1.00 57.34 189 LYS A C 1
ATOM 1416 O O . LYS A 1 189 ? 1.661 -5.570 -27.256 1.00 57.34 189 LYS A O 1
ATOM 1421 N N . LEU A 1 190 ? 1.617 -3.326 -27.288 1.00 58.47 190 LEU A N 1
ATOM 1422 C CA . LEU A 1 190 ? 2.063 -3.147 -25.901 1.00 58.47 190 LEU A CA 1
ATOM 1423 C C . LEU A 1 190 ? 0.915 -3.337 -24.904 1.00 58.47 190 LEU A C 1
ATOM 1425 O O . LEU A 1 190 ? 1.156 -3.866 -23.827 1.00 58.47 190 LEU A O 1
ATOM 1429 N N . ALA A 1 191 ? -0.302 -2.933 -25.275 1.00 58.53 191 ALA A N 1
ATOM 1430 C CA . ALA A 1 191 ? -1.498 -3.127 -24.458 1.00 58.53 191 ALA A CA 1
ATOM 1431 C C . ALA A 1 191 ? -1.985 -4.588 -24.463 1.00 58.53 191 ALA A C 1
ATOM 1433 O O . ALA A 1 191 ? -2.461 -5.067 -23.444 1.00 58.53 191 ALA A O 1
ATOM 1434 N N . ASP A 1 192 ? -1.821 -5.311 -25.578 1.00 52.31 192 ASP A N 1
ATOM 1435 C CA . ASP A 1 192 ? -2.217 -6.729 -25.688 1.00 52.31 192 ASP A CA 1
ATOM 1436 C C . ASP A 1 192 ? -1.273 -7.695 -24.940 1.00 52.31 192 ASP A C 1
ATOM 1438 O O . ASP A 1 192 ? -1.590 -8.871 -24.760 1.00 52.31 192 ASP A O 1
ATOM 1442 N N . ALA A 1 193 ? -0.080 -7.231 -24.556 1.00 53.72 193 ALA A N 1
ATOM 1443 C CA . ALA A 1 193 ? 0.958 -8.034 -23.903 1.00 53.72 193 ALA A CA 1
ATOM 1444 C C . ALA A 1 193 ? 0.966 -7.907 -22.364 1.00 53.72 193 ALA A C 1
ATOM 1446 O O . ALA A 1 193 ? 1.854 -8.462 -21.712 1.00 53.72 193 ALA A O 1
ATOM 1447 N N . THR A 1 194 ? 0.005 -7.166 -21.810 1.00 43.03 194 THR A N 1
ATOM 1448 C CA . THR A 1 194 ? -0.217 -6.917 -20.375 1.00 43.03 194 THR A CA 1
ATOM 1449 C C . THR A 1 194 ? -1.578 -7.438 -19.960 1.00 43.03 194 THR A C 1
ATOM 1451 O O . THR A 1 194 ? -1.675 -7.968 -18.834 1.00 43.03 194 THR A O 1
#

Nearest PDB structures (foldseek):
  3myu-assembly1_A  TM=3.162E-01  e=4.148E-01  Mycoplasmoides genitalium
  6hnk-assembly1_A  TM=3.645E-01  e=6.160E+00  Clostridioides difficile 630
  1vlc-assembly1_A-2  TM=3.244E-01  e=3.813E+00  Thermotoga maritima

Radius of gyration: 23.66 Å; Cα contacts (8 Å, |Δi|>4): 396; chains: 1; bounding box: 50×35×62 Å

Foldseek 3Di:
DDDFPKFWWDADPQWTKTQAFVCSLQAFFFKWFKALAPPDDSVRGQFMWTFHHGDHGMTTIAFCDDPNHHGDRSVPRH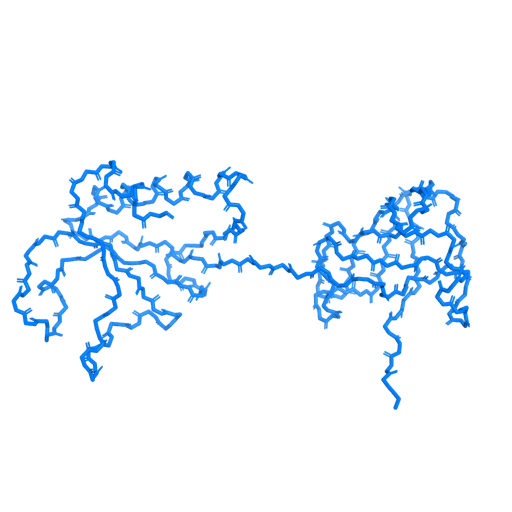PGIMTTGDGRDDDQEFEEEQADQDPPCNVVSVLLVVVVVVVCPPPPPPYHYHYDYPPDQGQKYKYWAFQVVDPPDPPTDRFIKIFIAGRVRDQDCPPNDGTDIDGDDDNVSVNVVD

Sequence (194 aa):
TDAVMQWPVVIKDGEATIGAGLLHRLTPGSKLAILPSALSPLSDAVGFLQVQSAKNLESRVKPVEFDKKPALKVADIPANAYARVAEIAVDYKLVLARPAIAKGLEKETALVNSVLDELATARETGFSIELVDPGKSADLRFAVMRENAVPGVKDATDKPALWFLPASGDVSLKEGGKPPLIIIHDRHKLADAT

pLDDT: mean 86.63, std 12.57, range [43.03, 98.19]